Protein AF-A0A9E0V806-F1 (afdb_monomer_lite)

Foldseek 3Di:
DDPDDDPDDLFFDFDPPDDQDQLEEEQEEPPDPCVVVVNVDDPLYDYYHLSAQAQPPPVNLVSLLCSCPVSVHLEYEREFEFPRVLLVCLVVVVDPVDPSCVVCVVLNVLCVLCVQVLVVDDDRSSSQVSSLSSLLVRLLNSCPHPSNQVCQVVVHNHKYFRWYAYPVVRTIGGSVRMDGHPVSSVVSVVVSVVSSVVSVVVVVCCVVVVDDD

Sequence (213 aa):
MDILGKSTKITGRTIFDGPGRDNDFWVTCTDCADAPAYSGATRLGHQNAGNTGFLGDLNFQSALQLAVELRNSENIFVCGHSECRVIGSILENERRLDFLDTWTAPIARLAARNNSLLAELDGADRSAALAKLNVLSQVLNIGDSVTVREKWKQGAKLKLWAVYFDSRADSLMDLDFSVESIEQLNLRRNIFSRKLDEARKLDFFRVQYGFSA

Structure (mmCIF, N/CA/C/O backbone):
data_AF-A0A9E0V806-F1
#
_entry.id   AF-A0A9E0V806-F1
#
loop_
_atom_site.group_PDB
_atom_site.id
_atom_site.type_symbol
_atom_site.label_atom_id
_atom_site.label_alt_id
_atom_site.label_comp_id
_atom_site.label_asym_id
_atom_site.label_entity_id
_atom_site.label_seq_id
_atom_site.pdbx_PDB_ins_code
_atom_site.Cartn_x
_atom_site.Cartn_y
_atom_site.Cartn_z
_atom_site.occupancy
_atom_site.B_iso_or_equiv
_atom_site.auth_seq_id
_atom_site.auth_comp_id
_atom_site.auth_asym_id
_atom_site.auth_atom_id
_atom_site.pdbx_PDB_model_num
ATOM 1 N N . MET A 1 1 ? -5.777 17.277 -7.792 1.00 34.66 1 MET A N 1
ATOM 2 C CA . MET A 1 1 ? -5.099 17.360 -9.112 1.00 34.66 1 MET A CA 1
ATOM 3 C C . MET A 1 1 ? -3.650 17.017 -8.814 1.00 34.66 1 MET A C 1
ATOM 5 O O . MET A 1 1 ? -3.079 17.727 -8.010 1.00 34.66 1 MET A O 1
ATOM 9 N N . ASP A 1 2 ? -3.047 15.921 -9.261 1.00 41.12 2 ASP A N 1
ATOM 10 C CA . ASP A 1 2 ? -3.241 15.154 -10.488 1.00 41.12 2 ASP A CA 1
ATOM 11 C C . ASP A 1 2 ? -3.017 13.645 -10.217 1.00 41.12 2 ASP A C 1
ATOM 13 O O . ASP A 1 2 ? -1.968 13.229 -9.736 1.00 41.12 2 ASP A O 1
ATOM 17 N N . ILE A 1 3 ? -4.036 12.823 -10.485 1.00 40.25 3 ILE A N 1
ATOM 18 C CA . ILE A 1 3 ? -4.039 11.368 -10.240 1.00 40.25 3 ILE A CA 1
ATOM 19 C C . ILE A 1 3 ? -4.097 10.679 -11.609 1.00 40.25 3 ILE A C 1
ATOM 21 O O . ILE A 1 3 ? -5.045 9.951 -11.861 1.00 40.25 3 ILE A O 1
ATOM 25 N N . LEU A 1 4 ? -3.157 10.956 -12.525 1.00 48.75 4 LEU A N 1
ATOM 26 C CA . LEU A 1 4 ? -3.035 10.432 -13.913 1.00 48.75 4 LEU A CA 1
ATOM 27 C C . LEU A 1 4 ? -3.677 11.325 -15.016 1.00 48.75 4 LEU A C 1
ATOM 29 O O . LEU A 1 4 ? -4.827 11.083 -15.395 1.00 48.75 4 LEU A O 1
ATOM 33 N N . GLY A 1 5 ? -2.962 12.326 -15.558 1.00 30.14 5 GLY A N 1
ATOM 34 C CA . GLY A 1 5 ? -3.429 13.177 -16.670 1.00 30.14 5 GLY A CA 1
ATOM 35 C C . GLY A 1 5 ? -2.379 14.104 -17.325 1.00 30.14 5 GLY A C 1
ATOM 36 O O . GLY A 1 5 ? -2.260 15.258 -16.947 1.00 30.14 5 GLY A O 1
ATOM 37 N N . LYS A 1 6 ? -1.711 13.597 -18.379 1.00 30.94 6 LYS A N 1
ATOM 38 C CA . LYS A 1 6 ? -0.831 14.252 -19.386 1.00 30.94 6 LYS A CA 1
ATOM 39 C C . LYS A 1 6 ? 0.361 15.078 -18.840 1.00 30.94 6 LYS A C 1
ATOM 41 O O . LYS A 1 6 ? 0.253 16.256 -18.520 1.00 30.94 6 LYS A O 1
ATOM 46 N N . SER A 1 7 ? 1.537 14.430 -18.868 1.00 40.56 7 SER A N 1
ATOM 47 C CA . SER A 1 7 ? 2.865 14.786 -18.295 1.00 40.56 7 SER A CA 1
ATOM 48 C C . SER A 1 7 ? 3.102 14.418 -16.816 1.00 40.56 7 SER A C 1
ATOM 50 O O . SER A 1 7 ? 4.106 14.786 -16.211 1.00 40.56 7 SER A O 1
ATOM 52 N N . THR A 1 8 ? 2.188 13.655 -16.222 1.00 33.97 8 THR A N 1
ATOM 53 C CA . THR A 1 8 ? 1.989 13.613 -14.773 1.00 33.97 8 THR A CA 1
ATOM 54 C C . THR A 1 8 ? 3.010 12.769 -14.005 1.00 33.97 8 THR A C 1
ATOM 56 O O . THR A 1 8 ? 2.800 11.581 -13.752 1.00 33.97 8 THR A O 1
ATOM 59 N N . LYS A 1 9 ? 4.061 13.412 -13.485 1.00 35.88 9 LYS A N 1
ATOM 60 C CA . LYS A 1 9 ? 4.644 12.987 -12.204 1.00 35.88 9 LYS A CA 1
ATOM 61 C C . LYS A 1 9 ? 3.505 12.915 -11.188 1.00 35.88 9 LYS A C 1
ATOM 63 O O . LYS A 1 9 ? 2.763 13.879 -11.035 1.00 35.88 9 LYS A O 1
ATOM 68 N N . ILE A 1 10 ? 3.365 11.802 -10.469 1.00 40.19 10 ILE A N 1
ATOM 69 C CA . ILE A 1 10 ? 2.570 11.797 -9.236 1.00 40.19 10 ILE A CA 1
ATOM 70 C C . ILE A 1 10 ? 3.328 12.709 -8.263 1.00 40.19 10 ILE A C 1
ATOM 72 O O . ILE A 1 10 ? 4.302 12.280 -7.632 1.00 40.19 10 ILE A O 1
ATOM 76 N N . THR A 1 11 ? 2.962 13.989 -8.259 1.00 43.22 11 THR A N 1
ATOM 77 C CA . THR A 1 11 ? 3.526 15.020 -7.396 1.00 43.22 11 THR A CA 1
ATOM 78 C C . THR A 1 11 ? 2.836 14.892 -6.058 1.00 43.22 11 THR A C 1
ATOM 80 O O . THR A 1 11 ? 1.682 15.295 -5.916 1.00 43.22 11 THR A O 1
ATOM 83 N N . GLY A 1 12 ? 3.513 14.285 -5.093 1.00 47.97 12 GLY A N 1
ATOM 84 C CA . GLY A 1 12 ? 3.053 14.410 -3.728 1.00 47.97 12 GLY A CA 1
ATOM 85 C C . GLY A 1 12 ? 3.545 15.705 -3.104 1.00 47.97 12 GLY A C 1
ATOM 86 O O . GLY A 1 12 ? 4.514 16.306 -3.571 1.00 47.97 12 GLY A O 1
ATOM 87 N N . ARG A 1 13 ? 2.859 16.161 -2.060 1.00 52.25 13 ARG A N 1
ATOM 88 C CA . ARG A 1 13 ? 3.352 17.275 -1.247 1.00 52.25 13 ARG A CA 1
ATOM 89 C C . ARG A 1 13 ? 4.341 16.713 -0.235 1.00 52.25 13 ARG A C 1
ATOM 91 O O . ARG A 1 13 ? 4.005 15.751 0.453 1.00 52.25 13 ARG A O 1
ATOM 98 N N . THR A 1 14 ? 5.526 17.311 -0.133 1.00 55.84 14 THR A N 1
ATOM 99 C CA . THR A 1 14 ? 6.465 16.971 0.937 1.00 55.84 14 THR A CA 1
ATOM 100 C C . THR A 1 14 ? 5.812 17.251 2.287 1.00 55.84 14 THR A C 1
ATOM 102 O O . THR A 1 14 ? 5.363 18.376 2.528 1.00 55.84 14 THR A O 1
ATOM 105 N N . ILE A 1 15 ? 5.747 16.240 3.153 1.00 57.34 15 ILE A N 1
ATOM 106 C CA . ILE A 1 15 ? 5.279 16.394 4.531 1.00 57.34 15 ILE A CA 1
ATOM 107 C C . ILE A 1 15 ? 6.507 16.351 5.447 1.00 57.34 15 ILE A C 1
ATOM 109 O O . ILE A 1 15 ? 6.949 15.283 5.853 1.00 57.34 15 ILE A O 1
ATOM 113 N N . PHE A 1 16 ? 7.078 17.514 5.758 1.00 50.34 16 PHE A N 1
ATOM 114 C CA . PHE A 1 16 ? 7.983 17.680 6.903 1.00 50.34 16 PHE A CA 1
ATOM 115 C C . PHE A 1 16 ? 7.251 18.521 7.956 1.00 50.34 16 PHE A C 1
ATOM 117 O O . PHE A 1 16 ? 7.528 19.702 8.103 1.00 50.34 16 PHE A O 1
ATOM 124 N N . ASP A 1 17 ? 6.206 17.933 8.549 1.00 45.03 17 ASP A N 1
ATOM 125 C CA . ASP A 1 17 ? 5.711 18.193 9.914 1.00 45.03 17 ASP A CA 1
ATOM 126 C C . ASP A 1 17 ? 4.464 17.310 10.175 1.00 45.03 17 ASP A C 1
ATOM 128 O O . ASP A 1 17 ? 3.331 17.668 9.845 1.00 45.03 17 ASP A O 1
ATOM 132 N N . GLY A 1 18 ? 4.705 16.122 10.757 1.00 46.94 18 GLY A N 1
ATOM 133 C CA . GLY A 1 18 ? 3.725 15.106 11.196 1.00 46.94 18 GLY A CA 1
ATOM 134 C C . GLY A 1 18 ? 3.289 14.098 10.114 1.00 46.94 18 GLY A C 1
ATOM 135 O O . GLY A 1 18 ? 3.228 14.486 8.952 1.00 46.94 18 GLY A O 1
ATOM 136 N N . PRO A 1 19 ? 2.913 12.832 10.434 1.00 48.28 19 PRO A N 1
ATOM 137 C CA . PRO A 1 19 ? 2.728 12.167 11.737 1.00 48.28 19 PRO A CA 1
ATOM 138 C C . PRO A 1 19 ? 3.802 11.089 12.014 1.00 48.28 19 PRO A C 1
ATOM 140 O O . PRO A 1 19 ? 4.107 10.257 11.167 1.00 48.28 19 PRO A O 1
ATOM 143 N N . GLY A 1 20 ? 4.359 11.121 13.221 1.00 52.28 20 GLY A N 1
ATOM 144 C CA . GLY A 1 20 ? 5.213 10.081 13.799 1.00 52.28 20 GLY A CA 1
ATOM 145 C C . GLY A 1 20 ? 4.857 9.967 15.275 1.00 52.28 20 GLY A C 1
ATOM 146 O O . GLY A 1 20 ? 5.633 10.346 16.146 1.00 52.28 20 GLY A O 1
ATOM 147 N N . ARG A 1 21 ? 3.596 9.621 15.548 1.00 61.50 21 ARG A N 1
ATOM 148 C CA . ARG A 1 21 ? 3.109 9.372 16.908 1.00 61.50 21 ARG A CA 1
ATOM 149 C C . ARG A 1 21 ? 3.432 7.931 17.286 1.00 61.50 21 ARG A C 1
ATOM 151 O O . ARG A 1 21 ? 3.404 7.056 16.426 1.00 61.50 21 ARG A O 1
ATOM 158 N N . ASP A 1 22 ? 3.605 7.669 18.580 1.00 65.62 22 ASP A N 1
ATOM 159 C CA . ASP A 1 22 ? 3.994 6.351 19.116 1.00 65.62 22 ASP A CA 1
ATOM 160 C C . ASP A 1 22 ? 3.095 5.164 18.705 1.00 65.62 22 ASP A C 1
ATOM 162 O O . ASP A 1 22 ? 3.438 3.997 18.908 1.00 65.62 22 ASP A O 1
ATOM 166 N N . ASN A 1 23 ? 1.909 5.452 18.163 1.00 79.19 23 ASN A N 1
ATOM 167 C CA . ASN A 1 23 ? 0.923 4.463 17.750 1.00 79.19 23 ASN A CA 1
ATOM 168 C C . ASN A 1 23 ? 0.676 4.443 16.237 1.00 79.19 23 ASN A C 1
ATOM 170 O O . ASN A 1 23 ? -0.244 3.758 15.808 1.00 79.19 23 ASN A O 1
ATOM 174 N N . ASP A 1 24 ? 1.432 5.161 15.413 1.00 85.69 24 ASP A N 1
ATOM 175 C CA . ASP A 1 24 ? 1.278 5.070 13.959 1.00 85.69 24 ASP A C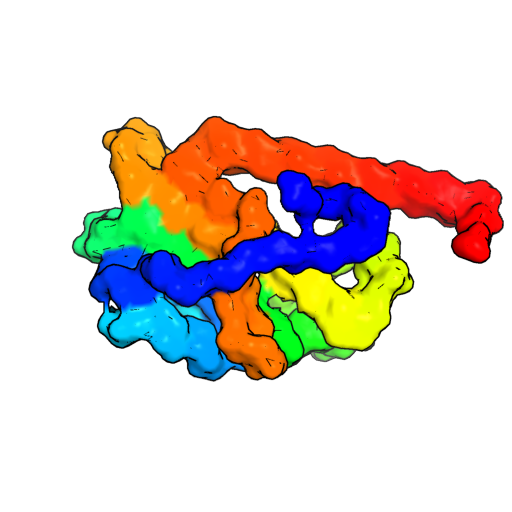A 1
ATOM 176 C C . ASP A 1 24 ? 1.781 3.705 13.445 1.00 85.69 24 ASP A C 1
ATOM 178 O O . ASP A 1 24 ? 2.767 3.171 13.949 1.00 85.69 24 ASP A O 1
ATOM 182 N N . PHE A 1 25 ? 1.101 3.118 12.453 1.00 91.06 25 PHE A N 1
ATOM 183 C CA . PHE A 1 25 ? 1.465 1.812 11.888 1.00 91.06 25 PHE A CA 1
ATOM 184 C C . PHE A 1 25 ? 1.986 1.942 10.460 1.00 91.06 25 PHE A C 1
ATOM 186 O O . PHE A 1 25 ? 1.281 2.444 9.589 1.00 91.06 25 PHE A O 1
ATOM 193 N N . TRP A 1 26 ? 3.195 1.454 10.193 1.00 90.69 26 TRP A N 1
ATOM 194 C CA . TRP A 1 26 ? 3.839 1.608 8.887 1.00 90.69 26 TRP A CA 1
ATOM 195 C C . TRP A 1 26 ? 3.921 0.292 8.116 1.00 90.69 26 TRP A C 1
ATOM 197 O O . TRP A 1 26 ? 4.497 -0.682 8.587 1.00 90.69 26 TRP A O 1
ATOM 207 N N . VAL A 1 27 ? 3.393 0.271 6.897 1.00 93.94 27 VAL A N 1
ATOM 208 C CA . VAL A 1 27 ? 3.523 -0.829 5.938 1.00 93.94 27 VAL A CA 1
ATOM 209 C C . VAL A 1 27 ? 4.565 -0.424 4.904 1.00 93.94 27 VAL A C 1
ATOM 211 O O . VAL A 1 27 ? 4.311 0.458 4.081 1.00 93.94 27 VAL A O 1
ATOM 214 N N . THR A 1 28 ? 5.748 -1.038 4.957 1.00 92.69 28 THR A N 1
ATOM 215 C CA . THR A 1 28 ? 6.893 -0.646 4.118 1.00 92.69 28 THR A CA 1
ATOM 216 C C . THR A 1 28 ? 7.521 -1.840 3.411 1.00 92.69 28 THR A C 1
ATOM 218 O O . THR A 1 28 ? 7.228 -3.001 3.700 1.00 92.69 28 THR A O 1
ATOM 221 N N . CYS A 1 29 ? 8.384 -1.559 2.435 1.00 92.94 29 CYS A N 1
ATOM 222 C CA . CYS A 1 29 ? 9.130 -2.610 1.761 1.00 92.94 29 CYS A CA 1
ATOM 223 C C . CYS A 1 29 ? 10.295 -3.051 2.655 1.00 92.94 29 CYS A C 1
ATOM 225 O O . CYS A 1 29 ? 10.910 -2.210 3.310 1.00 92.94 29 CYS A O 1
ATOM 227 N N . THR A 1 30 ? 10.635 -4.340 2.652 1.00 89.88 30 THR A N 1
ATOM 228 C CA . THR A 1 30 ? 11.841 -4.856 3.329 1.00 89.88 30 THR A CA 1
ATOM 229 C C . THR A 1 30 ? 13.134 -4.239 2.776 1.00 89.88 30 THR A C 1
ATOM 231 O O . THR A 1 30 ? 14.111 -4.114 3.500 1.00 89.88 30 THR A O 1
ATOM 234 N N . ASP A 1 31 ? 13.130 -3.815 1.510 1.00 85.19 31 ASP A N 1
ATOM 235 C CA . ASP A 1 31 ? 14.251 -3.134 0.842 1.00 85.19 31 ASP A CA 1
ATOM 236 C C . ASP A 1 31 ? 14.296 -1.617 1.140 1.00 85.19 31 ASP A C 1
ATOM 238 O O . ASP A 1 31 ? 15.120 -0.892 0.593 1.00 85.19 31 ASP A O 1
ATOM 242 N N . CYS A 1 32 ? 13.409 -1.111 2.005 1.00 77.81 32 CYS A N 1
ATOM 243 C CA . CYS A 1 32 ? 13.354 0.300 2.377 1.00 77.81 32 CYS A CA 1
ATOM 244 C C . CYS A 1 32 ? 14.006 0.528 3.747 1.00 77.81 32 CYS A C 1
ATOM 246 O O . CYS A 1 32 ? 13.343 0.447 4.784 1.00 77.81 32 CYS A O 1
ATOM 248 N N . ALA A 1 33 ? 15.312 0.806 3.748 1.00 66.75 33 ALA A N 1
ATOM 249 C CA . ALA A 1 33 ? 16.077 1.044 4.974 1.00 66.75 33 ALA A CA 1
ATOM 250 C C . ALA A 1 33 ? 15.719 2.375 5.665 1.00 66.75 33 ALA A C 1
ATOM 252 O O . ALA A 1 33 ? 15.752 2.448 6.893 1.00 66.75 33 ALA A O 1
ATOM 253 N N . ASP A 1 34 ? 15.328 3.392 4.888 1.00 65.25 34 ASP A N 1
ATOM 254 C CA . ASP A 1 34 ? 15.250 4.781 5.363 1.00 65.25 34 ASP A CA 1
ATOM 255 C C . ASP A 1 34 ? 13.828 5.259 5.703 1.00 65.25 34 ASP A C 1
ATOM 257 O O . ASP A 1 34 ? 13.668 6.150 6.534 1.00 65.25 34 ASP A O 1
ATOM 261 N N . ALA A 1 35 ? 12.766 4.639 5.162 1.00 60.28 35 ALA A N 1
ATOM 262 C CA . ALA A 1 35 ? 11.388 4.980 5.556 1.00 60.28 35 ALA A CA 1
ATOM 263 C C . ALA A 1 35 ? 11.131 4.874 7.078 1.00 60.28 35 ALA A C 1
ATOM 265 O O . ALA A 1 35 ? 10.421 5.726 7.616 1.00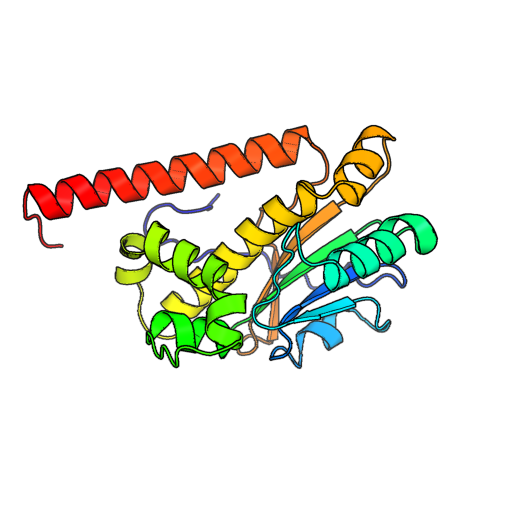 60.28 35 ALA A O 1
ATOM 266 N N . PRO A 1 36 ? 11.714 3.906 7.815 1.00 55.84 36 PRO A N 1
ATOM 267 C CA . PRO A 1 36 ? 11.614 3.863 9.272 1.00 55.84 36 PRO A CA 1
ATOM 268 C C . PRO A 1 36 ? 12.202 5.086 9.997 1.00 55.84 36 PRO A C 1
ATOM 270 O O . PRO A 1 36 ? 11.735 5.396 11.091 1.00 55.84 36 PRO A O 1
ATOM 273 N N . ALA A 1 37 ? 13.176 5.807 9.428 1.00 59.03 37 ALA A N 1
ATOM 274 C CA . ALA A 1 37 ? 13.757 6.997 10.066 1.00 59.03 37 ALA A CA 1
ATOM 275 C C . ALA A 1 37 ? 12.746 8.158 10.157 1.00 59.03 37 ALA A C 1
ATOM 277 O O . ALA A 1 37 ? 12.717 8.885 11.149 1.00 59.03 37 ALA A O 1
ATOM 278 N N . TYR A 1 38 ? 11.840 8.255 9.178 1.00 57.09 38 TYR A N 1
ATOM 279 C CA . TYR A 1 38 ? 10.750 9.237 9.139 1.00 57.09 38 TYR A CA 1
ATOM 280 C C . TYR A 1 38 ? 9.619 8.950 10.132 1.00 57.09 38 TYR A C 1
ATOM 282 O O . TYR A 1 38 ? 8.832 9.841 10.438 1.00 57.09 38 TYR A O 1
ATOM 290 N N . SER A 1 39 ? 9.552 7.732 10.681 1.00 56.59 39 SER A N 1
ATOM 291 C CA . SER A 1 39 ? 8.559 7.369 11.702 1.00 56.59 39 SER A CA 1
ATOM 292 C C . SER A 1 39 ? 8.861 7.946 13.095 1.00 56.59 39 SER A C 1
ATOM 294 O O . SER A 1 39 ? 8.065 7.768 14.012 1.00 56.59 39 SER A O 1
ATOM 296 N N . GLY A 1 40 ? 9.992 8.642 13.278 1.00 52.62 40 GLY A N 1
ATOM 297 C CA . GLY A 1 40 ? 10.242 9.457 14.473 1.00 52.62 40 GLY A CA 1
ATOM 298 C C . GLY A 1 40 ? 10.479 8.694 15.781 1.00 52.62 40 GLY A C 1
ATOM 299 O O . GLY A 1 40 ? 10.514 9.325 16.828 1.00 52.62 40 GLY A O 1
ATOM 300 N N . ALA A 1 41 ? 10.730 7.381 15.721 1.00 46.34 41 ALA A N 1
ATOM 301 C CA . ALA A 1 41 ? 10.927 6.471 16.855 1.00 46.34 41 ALA A CA 1
ATOM 302 C C . ALA A 1 41 ? 9.640 5.869 17.446 1.00 46.34 41 ALA A C 1
ATOM 304 O O . ALA A 1 41 ? 9.227 6.183 18.551 1.00 46.34 41 ALA A O 1
ATOM 305 N N . THR A 1 42 ? 9.096 4.855 16.771 1.00 50.72 42 THR A N 1
ATOM 306 C CA . THR A 1 42 ? 8.699 3.576 17.397 1.00 50.72 42 THR A CA 1
ATOM 307 C C . THR A 1 42 ? 8.400 2.551 16.305 1.00 50.72 42 THR A C 1
ATOM 309 O O . THR A 1 42 ? 7.778 2.835 15.291 1.00 50.72 42 THR A O 1
ATOM 312 N N . ARG A 1 43 ? 8.905 1.330 16.492 1.00 57.69 43 ARG A N 1
ATOM 313 C CA . ARG A 1 43 ? 9.035 0.260 15.482 1.00 57.69 43 ARG A CA 1
ATOM 314 C C . ARG A 1 43 ? 7.706 -0.421 15.106 1.00 57.69 43 ARG A C 1
ATOM 316 O O . ARG A 1 43 ? 7.718 -1.610 14.791 1.00 57.69 43 ARG A O 1
ATOM 323 N N . LEU A 1 44 ? 6.562 0.261 15.202 1.00 68.62 44 LEU A N 1
ATOM 324 C CA . LEU A 1 44 ? 5.276 -0.359 14.894 1.00 68.62 44 LEU A CA 1
ATOM 325 C C . LEU A 1 44 ? 5.048 -0.332 13.380 1.00 68.62 44 LEU A C 1
ATOM 327 O O . LEU A 1 44 ? 4.540 0.621 12.796 1.00 68.62 44 LEU A O 1
ATOM 331 N N . GLY A 1 45 ? 5.459 -1.411 12.729 1.00 83.31 45 GLY A N 1
ATOM 332 C CA . GLY A 1 45 ? 5.296 -1.561 11.297 1.00 83.31 45 GLY A CA 1
ATOM 333 C C . GLY A 1 45 ? 5.345 -3.011 10.857 1.00 83.31 45 GLY A C 1
ATOM 334 O O . GLY A 1 45 ? 5.718 -3.907 11.614 1.00 83.31 45 GLY A O 1
ATOM 335 N N . HIS A 1 46 ? 4.952 -3.231 9.614 1.00 91.94 46 HIS A N 1
ATOM 336 C CA . HIS A 1 46 ? 5.060 -4.498 8.923 1.00 91.94 46 HIS A CA 1
ATOM 337 C C . HIS A 1 46 ? 5.874 -4.285 7.650 1.00 91.94 46 HIS A C 1
ATOM 339 O O . HIS A 1 46 ? 5.590 -3.384 6.859 1.00 91.94 46 HIS A O 1
ATOM 345 N N . GLN A 1 47 ? 6.886 -5.127 7.459 1.00 91.31 47 GLN A N 1
ATOM 346 C CA . GLN A 1 47 ? 7.756 -5.076 6.294 1.00 91.31 47 GLN A CA 1
ATOM 347 C C . GLN A 1 47 ? 7.651 -6.373 5.508 1.00 91.31 47 GLN A C 1
ATOM 349 O O . GLN A 1 47 ? 7.775 -7.457 6.075 1.00 91.31 47 GLN A O 1
ATOM 354 N N . ASN A 1 48 ? 7.466 -6.254 4.200 1.00 93.88 48 ASN A N 1
ATOM 355 C CA . ASN A 1 48 ? 7.529 -7.381 3.278 1.00 93.88 48 ASN A CA 1
ATOM 356 C C . ASN A 1 48 ? 8.030 -6.927 1.899 1.00 93.88 48 ASN A C 1
ATOM 358 O O . ASN A 1 48 ? 8.209 -5.734 1.642 1.00 93.88 48 ASN A O 1
ATOM 362 N N . ALA A 1 49 ? 8.281 -7.876 0.998 1.00 93.56 49 ALA A N 1
ATOM 363 C CA . ALA A 1 49 ? 8.720 -7.558 -0.355 1.00 93.56 49 ALA A CA 1
ATOM 364 C C . ALA A 1 49 ? 7.620 -6.801 -1.122 1.00 93.56 49 ALA A C 1
ATOM 366 O O . ALA A 1 49 ? 6.544 -7.338 -1.379 1.00 93.56 49 ALA A O 1
ATOM 367 N N . GLY A 1 50 ? 7.897 -5.550 -1.501 1.00 93.12 50 GLY A N 1
ATOM 368 C CA . GLY A 1 50 ? 6.960 -4.712 -2.253 1.00 93.12 50 GLY A CA 1
ATOM 369 C C . GLY A 1 50 ? 5.815 -4.119 -1.425 1.00 93.12 50 GLY A C 1
ATOM 370 O O . GLY A 1 50 ? 4.801 -3.745 -2.014 1.00 93.12 50 GLY A O 1
ATOM 371 N N . ASN A 1 51 ? 5.952 -4.031 -0.093 1.00 94.69 51 ASN A N 1
ATOM 372 C CA . ASN A 1 51 ? 5.019 -3.342 0.816 1.00 94.69 51 ASN A CA 1
ATOM 373 C C . ASN A 1 51 ? 3.538 -3.710 0.601 1.00 94.69 51 ASN A C 1
ATOM 375 O O . ASN A 1 51 ? 2.660 -2.845 0.575 1.00 94.69 51 ASN A O 1
ATOM 379 N N . THR A 1 52 ? 3.260 -4.995 0.393 1.00 94.25 52 THR A N 1
ATOM 380 C CA . THR A 1 52 ? 1.936 -5.515 0.051 1.00 94.25 52 THR A CA 1
ATOM 381 C C . THR A 1 52 ? 1.067 -5.718 1.289 1.00 94.25 52 THR A C 1
ATOM 383 O O . THR A 1 52 ? 1.522 -6.296 2.271 1.00 94.25 52 THR A O 1
ATOM 386 N N . GLY A 1 53 ? -0.203 -5.321 1.216 1.00 93.19 53 GLY A N 1
ATOM 387 C CA . GLY A 1 53 ? -1.219 -5.572 2.242 1.00 93.19 53 GLY A CA 1
ATOM 388 C C . GLY A 1 53 ? -2.307 -6.509 1.722 1.00 93.19 53 GLY A C 1
ATOM 389 O O . GLY A 1 53 ? -3.463 -6.109 1.594 1.00 93.19 53 GLY A O 1
ATOM 390 N N . PHE A 1 54 ? -1.938 -7.731 1.327 1.00 87.88 54 PHE A N 1
ATOM 391 C CA . PHE A 1 54 ? -2.880 -8.683 0.732 1.00 87.88 54 PHE A CA 1
ATOM 392 C C . PHE A 1 54 ? -3.889 -9.211 1.768 1.00 87.88 54 PHE A C 1
ATOM 394 O O . PHE A 1 54 ? -3.537 -9.517 2.906 1.00 87.88 54 PHE A O 1
ATOM 401 N N . LEU A 1 55 ? -5.155 -9.357 1.361 1.00 91.62 55 LEU A N 1
ATOM 402 C CA . LEU A 1 55 ? -6.243 -9.789 2.251 1.00 91.62 55 LEU A CA 1
ATOM 403 C C . LEU A 1 55 ? -6.066 -11.217 2.787 1.00 91.62 55 LEU A C 1
ATOM 405 O O . LEU A 1 55 ? -6.517 -11.511 3.887 1.00 91.62 55 LEU A O 1
ATOM 409 N N . GLY A 1 56 ? -5.423 -12.099 2.018 1.00 92.19 56 GLY A N 1
ATOM 410 C CA . GLY A 1 56 ? -5.173 -13.484 2.423 1.00 92.19 56 GLY A CA 1
ATOM 411 C C . GLY A 1 56 ? -3.842 -13.713 3.143 1.00 92.19 56 GLY A C 1
ATOM 412 O O . GLY A 1 56 ? -3.546 -14.857 3.472 1.00 92.19 56 GLY A O 1
ATOM 413 N N . ASP A 1 57 ? -3.027 -12.676 3.365 1.00 95.12 57 ASP A N 1
ATOM 414 C CA . ASP A 1 57 ? -1.788 -12.819 4.131 1.00 95.12 57 ASP A CA 1
ATOM 415 C C . ASP A 1 57 ? -2.072 -12.702 5.631 1.00 95.12 57 ASP A C 1
ATOM 417 O O . ASP A 1 57 ? -2.216 -11.604 6.169 1.00 95.12 57 ASP A O 1
ATOM 421 N N . LEU A 1 58 ? -2.130 -13.844 6.317 1.00 95.94 58 LEU A N 1
ATOM 422 C CA . LEU A 1 58 ? -2.405 -13.879 7.750 1.00 95.94 58 LEU A CA 1
ATOM 423 C C . LEU A 1 58 ? -1.342 -13.131 8.570 1.00 95.94 58 LEU A C 1
ATOM 425 O O . LEU A 1 58 ? -1.691 -12.539 9.585 1.00 95.94 58 LEU A O 1
ATOM 429 N N . ASN A 1 59 ? -0.079 -13.097 8.125 1.00 96.06 59 ASN A N 1
ATOM 430 C CA . ASN A 1 59 ? 0.977 -12.365 8.827 1.00 96.06 59 ASN A CA 1
ATOM 431 C C . ASN A 1 59 ? 0.657 -10.863 8.857 1.00 96.06 59 ASN A C 1
ATOM 433 O O . ASN A 1 59 ? 0.557 -10.258 9.929 1.00 96.06 59 ASN A O 1
ATOM 437 N N . PHE A 1 60 ? 0.408 -10.274 7.686 1.00 96.81 60 PHE A N 1
ATOM 438 C CA . PHE A 1 60 ? -0.004 -8.880 7.592 1.00 96.81 60 PHE A CA 1
ATOM 439 C C . PHE A 1 60 ? -1.332 -8.602 8.316 1.00 96.81 60 PHE A C 1
ATOM 441 O O . PHE A 1 60 ? -1.408 -7.640 9.081 1.00 96.81 60 PHE A O 1
ATOM 448 N N . GLN A 1 61 ? -2.366 -9.436 8.131 1.00 97.56 61 GLN A N 1
ATOM 449 C CA . GLN A 1 61 ? -3.675 -9.210 8.764 1.00 97.56 61 GLN A CA 1
ATOM 450 C C . GLN A 1 61 ? -3.591 -9.249 10.299 1.00 97.56 61 GLN A C 1
ATOM 452 O O . GLN A 1 61 ? -4.195 -8.407 10.961 1.00 97.56 61 GLN A O 1
ATOM 457 N N . SER A 1 62 ? -2.804 -10.162 10.881 1.00 96.81 62 SER A N 1
ATOM 458 C CA . SER A 1 62 ? -2.592 -10.204 12.334 1.00 96.81 62 SER A CA 1
ATOM 459 C C . SER A 1 62 ? -1.849 -8.969 12.855 1.00 96.81 62 SER A C 1
ATOM 461 O O . SER A 1 62 ? -2.224 -8.426 13.895 1.00 96.81 62 SER A O 1
ATOM 463 N N . ALA A 1 63 ? -0.833 -8.482 12.133 1.00 95.62 63 ALA A N 1
ATOM 464 C CA . ALA A 1 63 ? -0.122 -7.255 12.503 1.00 95.62 63 ALA A CA 1
ATOM 465 C C . ALA A 1 63 ? -1.034 -6.017 12.423 1.00 95.62 63 ALA A C 1
ATOM 467 O O . ALA A 1 63 ? -1.044 -5.189 13.336 1.00 95.62 63 ALA A O 1
ATOM 468 N N . LEU A 1 64 ? -1.845 -5.927 11.364 1.00 96.75 64 LEU A N 1
ATOM 469 C CA . LEU A 1 64 ? -2.833 -4.868 11.176 1.00 96.75 64 LEU A CA 1
ATOM 470 C C . LEU A 1 64 ? -3.882 -4.868 12.296 1.00 96.75 64 LEU A C 1
ATOM 472 O O . LEU A 1 64 ? -4.184 -3.812 12.853 1.00 96.75 6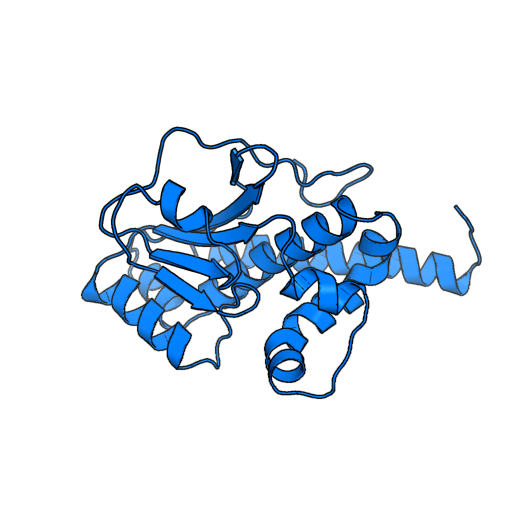4 LEU A O 1
ATOM 476 N N . GLN A 1 65 ? -4.407 -6.040 12.662 1.00 96.31 65 GLN A N 1
ATOM 477 C CA . GLN A 1 65 ? -5.377 -6.169 13.749 1.00 96.31 65 GLN A CA 1
ATOM 478 C C . GLN A 1 65 ? -4.796 -5.721 15.091 1.00 96.31 65 GLN A C 1
ATOM 480 O O . GLN A 1 65 ? -5.425 -4.937 15.801 1.00 96.31 65 GLN A O 1
ATOM 485 N N . LEU A 1 66 ? -3.572 -6.146 15.416 1.00 94.88 66 LEU A N 1
ATOM 486 C CA . LEU A 1 66 ? -2.883 -5.707 16.629 1.00 94.88 66 LEU A CA 1
ATOM 487 C C . LEU A 1 66 ? -2.729 -4.181 16.665 1.00 94.88 66 LEU A C 1
ATOM 489 O O . LEU A 1 66 ? -3.014 -3.563 17.693 1.00 94.88 66 LEU A O 1
ATOM 493 N N . ALA A 1 67 ? -2.310 -3.570 15.554 1.00 93.62 67 ALA A N 1
ATOM 494 C CA . ALA A 1 67 ? -2.147 -2.123 15.457 1.00 93.62 67 ALA A CA 1
ATOM 495 C C . ALA A 1 67 ? -3.477 -1.381 15.703 1.00 93.62 67 ALA A C 1
ATOM 497 O O . ALA A 1 67 ? -3.569 -0.490 16.547 1.00 93.62 67 ALA A O 1
ATOM 498 N N . VAL A 1 68 ? -4.545 -1.792 15.021 1.00 94.62 68 VAL A N 1
ATOM 499 C CA . VAL A 1 68 ? -5.835 -1.086 15.047 1.00 94.62 68 VAL A CA 1
ATOM 500 C C . VAL A 1 68 ? -6.632 -1.325 16.334 1.00 94.62 68 VAL A C 1
ATOM 502 O O . VAL A 1 68 ? -7.268 -0.403 16.856 1.00 94.62 68 VAL A O 1
ATOM 505 N N . GLU A 1 69 ? -6.646 -2.555 16.845 1.00 94.31 69 GLU A N 1
ATOM 506 C CA . GLU A 1 69 ? -7.538 -2.952 17.941 1.00 94.31 69 GLU A CA 1
ATOM 507 C C . GLU A 1 69 ? -6.849 -2.916 19.304 1.00 94.31 69 GLU A C 1
ATOM 509 O O . GLU A 1 69 ? -7.450 -2.457 20.273 1.00 94.31 69 GLU A O 1
ATOM 514 N N . LEU A 1 70 ? -5.588 -3.350 19.389 1.00 92.19 70 LEU A N 1
ATOM 515 C CA . LEU A 1 70 ? -4.868 -3.425 20.666 1.00 92.19 70 LEU A CA 1
ATOM 516 C C . LEU A 1 70 ? -4.021 -2.180 20.930 1.00 92.19 70 LEU A C 1
ATOM 518 O O . LEU A 1 70 ? -3.901 -1.736 22.071 1.00 92.19 70 LEU A O 1
ATOM 522 N N . ARG A 1 71 ? -3.430 -1.604 19.879 1.00 89.06 71 ARG A N 1
ATOM 523 C CA . ARG A 1 71 ? -2.578 -0.408 19.975 1.00 89.06 71 ARG A CA 1
ATOM 524 C C . ARG A 1 71 ? -3.304 0.895 19.666 1.00 89.06 71 ARG A C 1
ATOM 526 O O . ARG A 1 71 ? -2.742 1.953 19.928 1.00 89.06 71 ARG A O 1
ATOM 533 N N . ASN A 1 72 ? -4.547 0.824 19.190 1.00 90.31 72 ASN A N 1
ATOM 534 C CA . ASN A 1 72 ? -5.367 1.987 18.847 1.00 90.31 72 ASN A CA 1
ATOM 535 C C . ASN A 1 72 ? -4.652 2.955 17.892 1.00 90.31 72 ASN A C 1
ATOM 537 O O . ASN A 1 72 ? -4.725 4.172 18.056 1.00 90.31 72 ASN A O 1
ATOM 541 N N . SER A 1 73 ? -3.946 2.408 16.901 1.00 91.00 73 SER A N 1
ATOM 542 C CA . SER A 1 73 ? -3.379 3.191 15.809 1.00 91.00 73 SER A CA 1
ATOM 543 C C . SER A 1 73 ? -4.484 3.958 15.086 1.00 91.00 73 SER A C 1
ATOM 545 O O . SER A 1 73 ? -5.425 3.351 14.580 1.00 91.00 73 SER A O 1
ATOM 547 N N . GLU A 1 74 ? -4.367 5.285 15.022 1.00 92.00 74 GLU A N 1
ATOM 548 C CA . GLU A 1 74 ? -5.276 6.144 14.245 1.00 92.00 74 GLU A CA 1
ATOM 549 C C . GLU A 1 74 ? -4.754 6.396 12.824 1.00 92.00 74 GLU A C 1
ATOM 551 O O . GLU A 1 74 ? -5.519 6.790 11.945 1.00 92.00 74 GLU A O 1
ATOM 556 N N . ASN A 1 75 ? -3.462 6.159 12.576 1.00 91.25 75 ASN A N 1
ATOM 557 C CA . ASN A 1 75 ? -2.838 6.331 11.268 1.00 91.25 75 ASN A CA 1
ATOM 558 C C . ASN A 1 75 ? -2.140 5.041 10.845 1.00 91.25 75 ASN A C 1
ATOM 560 O O . ASN A 1 75 ? -1.330 4.485 11.588 1.00 91.25 75 ASN A O 1
ATOM 564 N N . ILE A 1 76 ? -2.433 4.597 9.626 1.00 93.94 76 ILE A N 1
ATOM 565 C CA . ILE A 1 76 ? -1.718 3.519 8.950 1.00 93.94 76 ILE A CA 1
ATOM 566 C C . ILE A 1 76 ? -1.080 4.102 7.696 1.00 93.94 76 ILE A C 1
ATOM 568 O O . ILE A 1 76 ? -1.789 4.576 6.813 1.00 93.94 76 ILE A O 1
ATOM 572 N N . PHE A 1 77 ? 0.239 4.049 7.589 1.00 92.06 77 PHE A N 1
ATOM 573 C CA . PHE A 1 77 ? 0.986 4.516 6.428 1.00 92.06 77 PHE A CA 1
ATOM 574 C C . PHE A 1 77 ? 1.299 3.360 5.506 1.00 92.06 77 PHE A C 1
ATOM 576 O O . PHE A 1 77 ? 1.959 2.404 5.897 1.00 92.06 77 PHE A O 1
ATOM 583 N N . VAL A 1 78 ? 0.873 3.470 4.257 1.00 94.50 78 VAL A N 1
ATOM 584 C CA . VAL A 1 78 ? 1.325 2.597 3.181 1.00 94.50 78 VAL A CA 1
ATOM 585 C C . VAL A 1 78 ? 2.421 3.343 2.440 1.00 94.50 78 VAL A C 1
ATOM 587 O O . VAL A 1 78 ? 2.141 4.321 1.746 1.00 94.50 78 VAL A O 1
ATOM 590 N N . CYS A 1 79 ? 3.663 2.902 2.623 1.00 92.12 79 CYS A N 1
ATOM 591 C CA . CYS A 1 79 ? 4.837 3.590 2.109 1.00 92.12 79 CYS A CA 1
ATOM 592 C C . CYS A 1 79 ? 5.530 2.760 1.028 1.00 92.12 79 CYS A C 1
ATOM 594 O O . CYS A 1 79 ? 6.067 1.681 1.292 1.00 92.12 79 CYS A O 1
ATOM 596 N N . GLY A 1 80 ? 5.516 3.286 -0.194 1.00 92.81 80 GLY A N 1
ATOM 597 C CA . GLY A 1 80 ? 6.400 2.846 -1.273 1.00 92.81 80 GLY A CA 1
ATOM 598 C C . GLY A 1 80 ? 7.678 3.679 -1.284 1.00 92.81 80 GLY A C 1
ATOM 599 O O . GLY A 1 80 ? 7.749 4.710 -0.619 1.00 92.81 80 GLY A O 1
ATOM 600 N N . HIS A 1 81 ? 8.678 3.268 -2.061 1.00 92.44 81 HIS A N 1
ATOM 601 C CA . HIS A 1 81 ? 9.940 4.001 -2.133 1.00 92.44 81 HIS A CA 1
ATOM 602 C C . HIS A 1 81 ? 10.598 3.959 -3.513 1.00 92.44 81 HIS A C 1
ATOM 604 O O . HIS A 1 81 ? 10.310 3.073 -4.325 1.00 92.44 81 HIS A O 1
ATOM 610 N N . SER A 1 82 ? 11.486 4.920 -3.766 1.00 90.06 82 SER A N 1
ATOM 611 C CA . SER A 1 82 ? 12.373 4.936 -4.931 1.00 90.06 82 SER A CA 1
ATOM 612 C C . SER A 1 82 ? 13.351 3.769 -4.918 1.00 90.06 82 SER A C 1
ATOM 614 O O . SER A 1 82 ? 13.718 3.249 -3.866 1.00 90.06 82 SER A O 1
ATOM 616 N N . GLU A 1 83 ? 13.774 3.365 -6.119 1.00 88.75 83 GLU A N 1
ATOM 617 C CA . GLU A 1 83 ? 14.823 2.353 -6.327 1.00 88.75 83 GLU A CA 1
ATOM 618 C C . GLU A 1 83 ? 14.520 0.995 -5.673 1.00 88.75 83 GLU A C 1
ATOM 620 O O . GLU A 1 83 ? 15.419 0.203 -5.409 1.00 88.75 83 GLU A O 1
ATOM 625 N N . CYS A 1 84 ? 13.235 0.698 -5.456 1.00 92.44 84 CYS A N 1
ATOM 626 C CA . CYS A 1 84 ? 12.790 -0.574 -4.910 1.00 92.44 84 CYS A CA 1
ATOM 627 C C . CYS A 1 84 ? 13.183 -1.733 -5.828 1.00 92.44 84 CYS A C 1
ATOM 629 O O . CYS A 1 84 ? 12.656 -1.861 -6.940 1.00 92.44 84 CYS A O 1
ATOM 631 N N . ARG A 1 85 ? 14.051 -2.626 -5.341 1.00 91.69 85 ARG A N 1
ATOM 632 C CA . ARG A 1 85 ? 14.548 -3.773 -6.119 1.00 91.69 85 ARG A CA 1
ATOM 633 C C . ARG A 1 85 ? 13.432 -4.719 -6.547 1.00 91.69 85 ARG A C 1
ATOM 635 O O . ARG A 1 85 ? 13.489 -5.275 -7.636 1.00 91.69 85 ARG A O 1
ATOM 642 N N . VAL A 1 86 ? 12.393 -4.854 -5.721 1.00 93.12 86 VAL A N 1
ATOM 643 C CA . VAL A 1 86 ? 11.209 -5.674 -6.028 1.00 93.12 86 VAL A CA 1
ATOM 644 C C . VAL A 1 86 ? 10.424 -5.105 -7.213 1.00 93.12 86 VAL A C 1
ATOM 646 O O . VAL A 1 86 ? 9.948 -5.849 -8.061 1.00 93.12 86 VAL A O 1
ATOM 649 N N . ILE A 1 87 ? 10.278 -3.781 -7.291 1.00 94.62 87 ILE A N 1
ATOM 650 C CA . ILE A 1 87 ? 9.618 -3.124 -8.428 1.00 94.62 87 ILE A CA 1
ATOM 651 C C . ILE A 1 87 ? 10.504 -3.210 -9.675 1.00 94.62 87 ILE A C 1
ATOM 653 O O . ILE A 1 87 ? 9.993 -3.488 -10.760 1.00 94.62 87 ILE A O 1
ATOM 657 N N . GLY A 1 88 ? 11.817 -3.006 -9.516 1.00 93.00 88 GLY A N 1
ATOM 658 C CA . GLY A 1 88 ? 12.801 -3.133 -10.592 1.00 93.00 88 GLY A CA 1
ATOM 659 C C . GLY A 1 88 ? 12.744 -4.501 -11.269 1.00 93.00 88 GLY A C 1
ATOM 660 O O . GLY A 1 88 ? 12.509 -4.566 -12.474 1.00 93.00 88 GLY A O 1
ATOM 661 N N . SER A 1 89 ? 12.814 -5.586 -10.489 1.00 91.94 89 SER A N 1
ATOM 662 C CA . SER A 1 89 ? 12.799 -6.952 -11.031 1.00 91.94 89 SER A CA 1
ATOM 663 C C . SER A 1 89 ? 11.518 -7.276 -11.810 1.00 91.94 89 SER A C 1
ATOM 665 O O . SER A 1 89 ? 11.561 -7.961 -12.833 1.00 91.94 89 SER A O 1
ATOM 667 N N . ILE A 1 90 ? 10.370 -6.739 -11.378 1.00 92.69 90 ILE A N 1
ATOM 668 C CA . ILE A 1 90 ? 9.093 -6.877 -12.092 1.00 92.69 90 ILE A CA 1
ATOM 669 C C . ILE A 1 90 ? 9.136 -6.158 -13.446 1.00 92.69 90 ILE A C 1
ATOM 671 O O . ILE A 1 90 ? 8.649 -6.700 -14.440 1.00 92.69 90 ILE A O 1
ATOM 675 N N . LEU A 1 91 ? 9.676 -4.937 -13.491 1.00 91.94 91 LEU A N 1
ATOM 676 C CA . LEU A 1 91 ? 9.730 -4.118 -14.708 1.00 91.94 91 LEU A CA 1
ATOM 677 C C . LEU A 1 91 ? 10.735 -4.646 -15.731 1.00 91.94 91 LEU A C 1
ATOM 679 O O . LEU A 1 91 ? 10.467 -4.593 -16.931 1.00 91.94 91 LEU A O 1
ATOM 683 N N . GLU A 1 92 ? 11.856 -5.175 -15.256 1.00 90.12 92 GLU A N 1
ATOM 684 C CA . GLU A 1 92 ? 12.885 -5.827 -16.071 1.00 90.12 92 GLU A CA 1
ATOM 685 C C . GLU A 1 92 ? 12.453 -7.229 -16.528 1.00 90.12 92 GLU A C 1
ATOM 687 O O . GLU A 1 92 ? 13.101 -7.840 -17.376 1.00 90.12 92 GLU A O 1
ATOM 692 N N . ASN A 1 93 ? 11.311 -7.716 -16.024 1.00 80.81 93 ASN A N 1
ATOM 693 C CA . ASN A 1 93 ? 10.768 -9.044 -16.288 1.00 80.81 93 ASN A CA 1
ATOM 694 C C . ASN A 1 93 ? 11.790 -10.149 -15.965 1.00 80.81 93 ASN A C 1
ATOM 696 O O . ASN A 1 93 ? 11.839 -11.176 -16.648 1.00 80.81 93 ASN A O 1
ATOM 700 N N . GLU A 1 94 ? 12.575 -9.948 -14.899 1.00 74.50 94 GLU A N 1
ATOM 701 C CA . GLU A 1 94 ? 13.507 -10.926 -14.334 1.00 74.50 94 GLU A CA 1
ATOM 702 C C . GLU A 1 94 ? 12.743 -12.053 -13.621 1.00 74.50 94 GLU A C 1
ATOM 704 O O . GLU A 1 94 ? 12.902 -12.283 -12.424 1.00 74.50 94 GLU A O 1
ATOM 709 N N . ARG A 1 95 ? 11.860 -12.752 -14.339 1.00 64.06 95 ARG A N 1
ATOM 710 C CA . ARG A 1 95 ? 11.113 -13.880 -13.780 1.00 64.06 95 ARG A CA 1
ATOM 711 C C . ARG A 1 95 ? 12.062 -15.035 -13.513 1.00 64.06 95 ARG A C 1
ATOM 713 O O . ARG A 1 95 ? 12.708 -15.542 -14.431 1.00 64.06 95 ARG A O 1
ATOM 720 N N . ARG A 1 96 ? 12.094 -15.481 -12.264 1.00 63.34 96 ARG A N 1
ATOM 721 C CA . ARG A 1 96 ? 12.909 -16.603 -11.787 1.00 63.34 96 ARG A CA 1
ATOM 722 C C . ARG A 1 96 ? 12.075 -17.864 -11.538 1.00 63.34 96 ARG A C 1
ATOM 724 O O . ARG A 1 96 ? 12.655 -18.928 -11.358 1.00 63.34 96 ARG A O 1
ATOM 731 N N . LEU A 1 97 ? 10.738 -17.766 -11.608 1.00 63.44 97 LEU A N 1
ATOM 732 C CA . LEU A 1 97 ? 9.769 -18.814 -11.253 1.00 63.44 97 LEU A CA 1
ATOM 733 C C . LEU A 1 97 ? 9.949 -19.301 -9.802 1.00 63.44 97 LEU A C 1
ATOM 735 O O . LEU A 1 97 ? 10.012 -20.501 -9.545 1.00 63.44 97 LEU A O 1
ATOM 739 N N . ASP A 1 98 ? 10.027 -18.368 -8.848 1.00 81.25 98 ASP A N 1
ATOM 740 C CA . ASP A 1 98 ? 10.283 -18.654 -7.431 1.00 81.25 98 ASP A CA 1
ATOM 741 C C . ASP A 1 98 ? 9.201 -18.097 -6.468 1.00 81.25 98 ASP A C 1
ATOM 743 O O . ASP A 1 98 ? 8.117 -17.643 -6.864 1.00 81.25 98 ASP A O 1
ATOM 747 N N . PHE A 1 99 ? 9.463 -18.187 -5.159 1.00 88.56 99 PHE A N 1
ATOM 748 C CA . PHE A 1 99 ? 8.554 -17.697 -4.117 1.00 88.56 99 PHE A CA 1
ATOM 749 C C . PHE A 1 99 ? 8.341 -16.182 -4.178 1.00 88.56 99 PHE A C 1
ATOM 751 O O . PHE A 1 99 ? 7.239 -15.713 -3.880 1.00 88.56 99 PHE A O 1
ATOM 758 N N . LEU A 1 100 ? 9.364 -15.420 -4.577 1.00 87.44 100 LEU A N 1
ATOM 759 C CA . LEU A 1 100 ? 9.267 -13.970 -4.679 1.00 87.44 100 LEU A CA 1
ATOM 760 C C . LEU A 1 100 ? 8.389 -13.577 -5.870 1.00 87.44 100 LEU A C 1
ATOM 762 O O . LEU A 1 100 ? 7.538 -12.699 -5.728 1.00 87.44 100 LEU A O 1
ATOM 766 N N . ASP A 1 101 ? 8.500 -14.275 -7.001 1.00 87.75 101 ASP A N 1
ATOM 767 C CA . ASP A 1 101 ? 7.597 -14.089 -8.145 1.00 87.75 101 ASP A CA 1
ATOM 768 C C . ASP A 1 101 ? 6.140 -14.402 -7.780 1.00 87.75 101 ASP A C 1
ATOM 770 O O . ASP A 1 101 ? 5.219 -13.677 -8.162 1.00 87.75 101 ASP A O 1
ATOM 774 N N . THR A 1 102 ? 5.914 -15.463 -6.998 1.00 90.06 102 THR A N 1
ATOM 775 C CA . THR A 1 102 ? 4.567 -15.827 -6.527 1.00 90.06 102 THR A CA 1
ATOM 776 C C . THR A 1 102 ? 3.989 -14.747 -5.613 1.00 90.06 102 THR A C 1
ATOM 778 O O . THR A 1 102 ? 2.845 -14.323 -5.801 1.00 90.06 102 THR A O 1
ATOM 781 N N . TRP A 1 103 ? 4.789 -14.264 -4.658 1.00 92.75 103 TRP A N 1
ATOM 782 C CA . TRP A 1 103 ? 4.414 -13.194 -3.732 1.00 92.75 103 TRP A CA 1
ATOM 783 C C . TRP A 1 103 ? 4.088 -11.886 -4.461 1.00 92.75 103 TRP A C 1
ATOM 785 O O . TRP A 1 103 ? 3.071 -11.244 -4.196 1.00 92.75 103 TRP A O 1
ATOM 795 N N . THR A 1 104 ? 4.926 -11.509 -5.426 1.00 92.94 104 THR A N 1
ATOM 796 C CA . THR A 1 104 ? 4.848 -10.228 -6.140 1.00 92.94 104 THR A CA 1
ATOM 797 C C . THR A 1 104 ? 3.963 -10.271 -7.386 1.00 92.94 104 THR A C 1
ATOM 799 O O . THR A 1 104 ? 3.712 -9.235 -8.008 1.00 92.94 104 THR A O 1
ATOM 802 N N . ALA A 1 105 ? 3.385 -11.430 -7.719 1.00 92.19 105 ALA A N 1
ATOM 803 C CA . ALA A 1 105 ? 2.461 -11.596 -8.837 1.00 92.19 105 ALA A CA 1
ATOM 804 C C . ALA A 1 105 ? 1.307 -10.567 -8.871 1.00 92.19 105 ALA A C 1
ATOM 806 O O . ALA A 1 105 ? 0.943 -10.129 -9.967 1.00 92.19 105 ALA A O 1
ATOM 807 N N . PRO A 1 106 ? 0.704 -10.131 -7.741 1.00 93.50 106 PRO A N 1
ATOM 808 C CA . PRO A 1 106 ? -0.268 -9.038 -7.754 1.00 93.50 106 PRO A CA 1
ATOM 809 C C . PRO A 1 106 ? 0.304 -7.716 -8.285 1.00 93.50 106 PRO A C 1
ATOM 811 O O . PRO A 1 106 ? -0.376 -7.038 -9.056 1.00 93.50 106 PRO A O 1
ATOM 814 N N . ILE A 1 107 ? 1.549 -7.379 -7.934 1.00 95.06 107 ILE A N 1
ATOM 815 C CA . ILE A 1 107 ? 2.243 -6.176 -8.412 1.00 95.06 107 ILE A CA 1
ATOM 816 C C . ILE A 1 107 ? 2.581 -6.326 -9.901 1.00 95.06 107 ILE A C 1
ATOM 818 O O . ILE A 1 107 ? 2.319 -5.418 -10.684 1.00 95.06 107 ILE A O 1
ATOM 822 N N . ALA A 1 108 ? 3.056 -7.498 -10.334 1.00 93.50 108 ALA A N 1
ATOM 823 C CA . ALA A 1 108 ? 3.294 -7.775 -11.752 1.00 93.50 108 ALA A CA 1
ATOM 824 C C . ALA A 1 108 ? 2.008 -7.667 -12.592 1.00 93.50 108 ALA A C 1
ATOM 826 O O . ALA A 1 108 ? 2.011 -7.103 -13.687 1.00 93.50 108 ALA A O 1
ATOM 827 N N . ARG A 1 109 ? 0.867 -8.137 -12.066 1.00 92.50 109 ARG A N 1
ATOM 828 C CA . ARG A 1 109 ? -0.445 -7.929 -12.701 1.00 92.50 109 ARG A CA 1
ATOM 829 C C . ARG A 1 109 ? -0.833 -6.455 -12.743 1.00 92.50 109 ARG A C 1
ATOM 831 O O . ARG A 1 109 ? -1.435 -6.029 -13.725 1.00 92.50 109 ARG A O 1
ATOM 838 N N . LEU A 1 110 ? -0.517 -5.681 -11.706 1.00 92.06 110 LEU A N 1
ATOM 839 C CA . LEU A 1 110 ? -0.739 -4.237 -11.704 1.00 92.06 110 LEU A CA 1
ATOM 840 C C . LEU A 1 110 ? 0.104 -3.550 -12.786 1.00 92.06 110 LEU A C 1
ATOM 842 O O . LEU A 1 110 ? -0.448 -2.754 -13.543 1.00 92.06 110 LEU A O 1
ATOM 846 N N . ALA A 1 111 ? 1.381 -3.913 -12.920 1.00 92.19 111 ALA A N 1
ATOM 847 C CA . ALA A 1 111 ? 2.257 -3.421 -13.981 1.00 92.19 111 ALA A CA 1
ATOM 848 C C . ALA A 1 111 ? 1.693 -3.750 -15.370 1.00 92.19 111 ALA A C 1
ATOM 850 O O . ALA A 1 111 ? 1.506 -2.855 -16.187 1.00 92.19 111 ALA A O 1
ATOM 851 N N . ALA A 1 112 ? 1.308 -5.009 -15.604 1.00 90.62 112 ALA A N 1
ATOM 852 C CA . ALA A 1 112 ? 0.714 -5.439 -16.870 1.00 90.62 112 ALA A CA 1
ATOM 853 C C . ALA A 1 112 ? -0.584 -4.681 -17.202 1.00 90.62 112 ALA A C 1
ATOM 855 O O . ALA A 1 112 ? -0.810 -4.300 -18.347 1.00 90.62 112 ALA A O 1
ATOM 856 N N . ARG A 1 113 ? -1.430 -4.412 -16.198 1.00 86.00 113 ARG A N 1
ATOM 857 C CA . ARG A 1 113 ? -2.670 -3.629 -16.362 1.00 86.00 113 ARG A CA 1
ATOM 858 C C . ARG A 1 113 ? -2.429 -2.152 -16.684 1.00 86.00 113 ARG A C 1
ATOM 860 O O . ARG A 1 113 ? -3.358 -1.518 -17.170 1.00 86.00 113 ARG A O 1
ATOM 867 N N . ASN A 1 114 ? -1.237 -1.634 -16.394 1.00 86.56 114 ASN A N 1
ATOM 868 C CA . ASN A 1 114 ? -0.825 -0.243 -16.596 1.00 86.56 114 ASN A CA 1
ATOM 869 C C . ASN A 1 114 ? 0.311 -0.126 -17.623 1.00 86.56 114 ASN A C 1
ATOM 871 O O . ASN A 1 114 ? 1.047 0.858 -17.614 1.00 86.56 114 ASN A O 1
ATOM 875 N N . ASN A 1 115 ? 0.502 -1.140 -18.474 1.00 86.50 115 ASN A N 1
ATOM 876 C CA . ASN A 1 115 ? 1.703 -1.237 -19.298 1.00 86.50 115 ASN A CA 1
ATOM 877 C C . ASN A 1 115 ? 1.904 -0.020 -20.206 1.00 86.50 115 ASN A C 1
ATOM 879 O O . ASN A 1 115 ? 3.031 0.406 -20.393 1.00 86.50 115 ASN A O 1
ATOM 883 N N . SER A 1 116 ? 0.835 0.563 -20.733 1.00 83.38 116 SER A N 1
ATOM 884 C CA . SER A 1 116 ? 0.910 1.744 -21.590 1.00 83.38 116 SER A CA 1
ATOM 885 C C . SER A 1 116 ? 1.381 2.999 -20.905 1.00 83.38 116 SER A C 1
ATOM 887 O O . SER A 1 116 ? 2.326 3.622 -21.369 1.00 83.38 116 SER A O 1
ATOM 889 N N . LEU A 1 117 ? 0.770 3.323 -19.768 1.00 84.12 117 LEU A N 1
ATOM 890 C CA . LEU A 1 117 ? 1.222 4.405 -18.910 1.00 84.12 117 LEU A CA 1
ATOM 891 C C . LEU A 1 117 ? 2.700 4.215 -18.548 1.00 84.12 117 LEU A C 1
ATOM 893 O O . LEU A 1 117 ? 3.477 5.160 -18.586 1.00 84.12 117 LEU A O 1
ATOM 897 N N . LEU A 1 118 ? 3.090 2.986 -18.201 1.00 87.25 118 LEU A N 1
ATOM 898 C CA . LEU A 1 118 ? 4.466 2.674 -17.824 1.00 87.25 118 LEU A CA 1
ATOM 899 C C . LEU A 1 118 ? 5.427 2.675 -19.021 1.00 87.25 118 LEU A C 1
ATOM 901 O O . LEU A 1 118 ? 6.612 2.900 -18.816 1.00 87.25 118 LEU A O 1
ATOM 905 N N . ALA A 1 119 ? 4.956 2.408 -20.239 1.00 87.19 119 ALA A N 1
ATOM 906 C CA . ALA A 1 119 ? 5.772 2.405 -21.452 1.00 87.19 119 ALA A CA 1
ATOM 907 C C . ALA A 1 119 ? 6.119 3.821 -21.939 1.00 87.19 119 ALA A C 1
ATOM 909 O O . ALA A 1 119 ? 7.082 3.979 -22.681 1.00 87.19 119 ALA A O 1
ATOM 910 N N . GLU A 1 120 ? 5.366 4.839 -21.512 1.00 86.50 120 GLU A N 1
ATOM 911 C CA . GLU A 1 120 ? 5.665 6.256 -21.773 1.00 86.50 120 GLU A CA 1
ATOM 912 C C . GLU A 1 120 ? 6.751 6.823 -20.834 1.00 86.50 120 GLU A C 1
ATOM 914 O O . GLU A 1 120 ? 7.153 7.974 -20.986 1.00 86.50 120 GLU A O 1
ATOM 919 N N . LEU A 1 121 ? 7.225 6.032 -19.864 1.00 88.00 121 LEU A N 1
ATOM 920 C CA . LEU A 1 121 ? 8.221 6.417 -18.864 1.00 88.00 121 LEU A CA 1
ATOM 921 C C . LEU A 1 121 ? 9.480 5.554 -18.993 1.00 88.00 121 LEU A C 1
ATOM 923 O O . LEU A 1 121 ? 9.409 4.379 -19.361 1.00 88.00 121 LEU A O 1
ATOM 927 N N . ASP A 1 122 ? 10.630 6.100 -18.605 1.00 85.25 122 ASP A N 1
ATOM 928 C CA . ASP A 1 122 ? 11.909 5.398 -18.616 1.00 85.25 122 ASP A CA 1
ATOM 929 C C . ASP A 1 122 ? 12.537 5.279 -17.218 1.00 85.25 122 ASP A C 1
ATOM 931 O O . ASP A 1 122 ? 12.137 5.932 -16.250 1.00 85.25 122 ASP A O 1
ATOM 935 N N . GLY A 1 123 ? 13.484 4.340 -17.105 1.00 87.56 123 GLY A N 1
ATOM 936 C CA . GLY A 1 123 ? 14.339 4.120 -15.937 1.00 87.56 123 GLY A CA 1
ATOM 937 C C . GLY A 1 123 ? 13.668 4.343 -14.576 1.00 87.56 123 GLY A C 1
ATOM 938 O O . GLY A 1 123 ? 12.753 3.619 -14.170 1.00 87.56 123 GLY A O 1
ATOM 939 N N . ALA A 1 124 ? 14.163 5.351 -13.855 1.00 87.69 124 ALA A N 1
ATOM 940 C CA . ALA A 1 124 ? 13.730 5.667 -12.498 1.00 87.69 124 ALA A CA 1
ATOM 941 C C . ALA A 1 124 ? 12.281 6.175 -12.428 1.00 87.69 124 ALA A C 1
ATOM 943 O O . ALA A 1 124 ? 11.582 5.843 -11.471 1.00 87.69 124 ALA A O 1
ATOM 944 N N . ASP A 1 125 ? 11.810 6.917 -13.434 1.00 87.69 125 ASP A N 1
ATOM 945 C CA . ASP A 1 125 ? 10.448 7.457 -13.455 1.00 87.69 125 ASP A CA 1
ATOM 946 C C . ASP A 1 125 ? 9.417 6.339 -13.657 1.00 87.69 125 ASP A C 1
ATOM 948 O O . ASP A 1 125 ? 8.385 6.312 -12.979 1.00 87.69 125 ASP A O 1
ATOM 952 N N . ARG A 1 126 ? 9.730 5.347 -14.503 1.00 90.38 126 ARG A N 1
ATOM 953 C CA . ARG A 1 126 ? 8.900 4.144 -14.675 1.00 90.38 126 ARG A CA 1
ATOM 954 C C . ARG A 1 126 ? 8.805 3.320 -13.390 1.00 90.38 126 ARG A C 1
ATOM 956 O O . ARG A 1 126 ? 7.711 2.900 -13.004 1.00 90.38 126 ARG A O 1
ATOM 963 N N . SER A 1 127 ? 9.937 3.112 -12.713 1.00 91.69 127 SER A N 1
ATOM 964 C CA . SER A 1 127 ? 9.990 2.409 -11.424 1.00 91.69 127 SER A CA 1
ATOM 965 C C . SER A 1 127 ? 9.197 3.148 -10.344 1.00 91.69 127 SER A C 1
ATOM 967 O O . SER A 1 127 ? 8.313 2.567 -9.710 1.00 91.69 127 SER A O 1
ATOM 969 N N . ALA A 1 128 ? 9.408 4.459 -10.210 1.00 91.25 128 ALA A N 1
ATOM 970 C CA . ALA A 1 128 ? 8.665 5.300 -9.279 1.00 91.25 128 ALA A CA 1
ATOM 971 C C . ALA A 1 128 ? 7.153 5.269 -9.553 1.00 91.25 128 ALA A C 1
ATOM 973 O O . ALA A 1 128 ? 6.356 5.195 -8.617 1.00 91.25 128 ALA A O 1
ATOM 974 N N . ALA A 1 129 ? 6.734 5.288 -10.822 1.00 91.19 129 ALA A N 1
ATOM 975 C CA . ALA A 1 129 ? 5.324 5.210 -11.186 1.00 91.19 129 ALA A CA 1
ATOM 976 C C . ALA A 1 129 ? 4.683 3.885 -10.749 1.00 91.19 129 ALA A C 1
ATOM 978 O O . ALA A 1 129 ? 3.621 3.907 -10.123 1.00 91.19 129 ALA A O 1
ATOM 979 N N . LEU A 1 130 ? 5.326 2.739 -11.007 1.00 94.06 130 LEU A N 1
ATOM 980 C CA . LEU A 1 130 ? 4.803 1.443 -10.561 1.00 94.06 130 LEU A CA 1
ATOM 981 C C . LEU A 1 130 ? 4.799 1.324 -9.029 1.00 94.06 130 LEU A C 1
ATOM 983 O O . LEU A 1 130 ? 3.816 0.844 -8.463 1.00 94.06 130 LEU A O 1
ATOM 987 N N . ALA A 1 131 ? 5.849 1.796 -8.352 1.00 95.00 131 ALA A N 1
ATOM 988 C CA . ALA A 1 131 ? 5.913 1.817 -6.892 1.00 95.00 131 ALA A CA 1
ATOM 989 C C . ALA A 1 131 ? 4.751 2.623 -6.288 1.00 95.00 131 ALA A C 1
ATOM 991 O O . ALA A 1 131 ? 4.063 2.147 -5.384 1.00 95.00 131 ALA A O 1
ATOM 992 N N . LYS A 1 132 ? 4.465 3.810 -6.836 1.00 94.38 132 LYS A N 1
ATOM 993 C CA . LYS A 1 132 ? 3.328 4.634 -6.409 1.00 94.38 132 LYS A CA 1
ATOM 994 C C . LYS A 1 132 ? 1.998 3.949 -6.718 1.00 94.38 132 LYS A C 1
ATOM 996 O O . LYS A 1 132 ? 1.180 3.815 -5.817 1.00 94.38 132 LYS A O 1
ATOM 1001 N N . LEU A 1 133 ? 1.786 3.428 -7.931 1.00 94.44 133 LEU A N 1
ATOM 1002 C CA . LEU A 1 133 ? 0.573 2.662 -8.264 1.00 94.44 133 LEU A CA 1
ATOM 1003 C C . LEU A 1 133 ? 0.339 1.498 -7.294 1.00 94.44 133 LEU A C 1
ATOM 1005 O O . LEU A 1 133 ? -0.802 1.246 -6.899 1.00 94.44 133 LEU A O 1
ATOM 1009 N N . ASN A 1 134 ? 1.408 0.807 -6.894 1.00 96.12 134 ASN A N 1
ATOM 1010 C CA . ASN A 1 134 ? 1.335 -0.242 -5.891 1.00 96.12 134 ASN A CA 1
ATOM 1011 C C . ASN A 1 134 ? 0.836 0.313 -4.550 1.00 96.12 134 ASN A C 1
ATOM 1013 O O . ASN A 1 134 ? -0.132 -0.228 -4.030 1.00 96.12 134 ASN A O 1
ATOM 1017 N N . VAL A 1 135 ? 1.386 1.424 -4.042 1.00 96.25 135 VAL A N 1
ATOM 1018 C CA . VAL A 1 135 ? 0.888 2.085 -2.815 1.00 96.25 135 VAL A CA 1
ATOM 1019 C C . VAL A 1 135 ? -0.615 2.344 -2.884 1.00 96.25 135 VAL A C 1
ATOM 1021 O O . VAL A 1 135 ? -1.340 1.932 -1.980 1.00 96.25 135 VAL A O 1
ATOM 1024 N N . LEU A 1 136 ? -1.104 2.949 -3.972 1.00 94.94 136 LEU A N 1
ATOM 1025 C CA . LEU A 1 136 ? -2.538 3.199 -4.156 1.00 94.94 136 LEU A CA 1
ATOM 1026 C C . LEU A 1 136 ? -3.342 1.890 -4.086 1.00 94.94 136 LEU A C 1
ATOM 1028 O O . LEU A 1 136 ? -4.345 1.811 -3.376 1.00 94.94 136 LEU A O 1
ATOM 1032 N N . SER A 1 137 ? -2.888 0.844 -4.783 1.00 95.50 137 SER A N 1
ATOM 1033 C CA . SER A 1 137 ? -3.545 -0.465 -4.757 1.00 95.50 137 SER A CA 1
ATOM 1034 C C . SER A 1 137 ? -3.546 -1.095 -3.362 1.00 95.50 137 SER A C 1
ATOM 1036 O O . SER A 1 137 ? -4.532 -1.731 -2.994 1.00 95.50 137 SER A O 1
ATOM 1038 N N . GLN A 1 138 ? -2.470 -0.943 -2.589 1.00 97.38 138 GLN A N 1
ATOM 1039 C CA . GLN A 1 138 ? -2.387 -1.499 -1.241 1.00 97.38 138 GLN A CA 1
ATOM 1040 C C . GLN A 1 138 ? -3.244 -0.716 -0.245 1.00 97.38 138 GLN A C 1
ATOM 1042 O O . GLN A 1 138 ? -3.879 -1.339 0.596 1.00 97.38 138 GLN A O 1
ATOM 1047 N N . VAL A 1 139 ? -3.375 0.606 -0.384 1.00 97.44 139 VAL A N 1
ATOM 1048 C CA . VAL A 1 139 ? -4.350 1.392 0.397 1.00 97.44 139 VAL A CA 1
ATOM 1049 C C . VAL A 1 139 ? -5.766 0.856 0.189 1.00 97.44 139 VAL A C 1
ATOM 1051 O O . VAL A 1 139 ? -6.501 0.672 1.159 1.00 97.44 139 VAL A O 1
ATOM 1054 N N . LEU A 1 140 ? -6.138 0.535 -1.057 1.00 96.56 140 LEU A N 1
ATOM 1055 C CA . LEU A 1 140 ? -7.445 -0.062 -1.347 1.00 96.56 140 LEU A CA 1
ATOM 1056 C C . LEU A 1 140 ? -7.608 -1.449 -0.706 1.00 96.56 140 LEU A C 1
ATOM 1058 O O . LEU A 1 140 ? -8.641 -1.705 -0.091 1.00 96.56 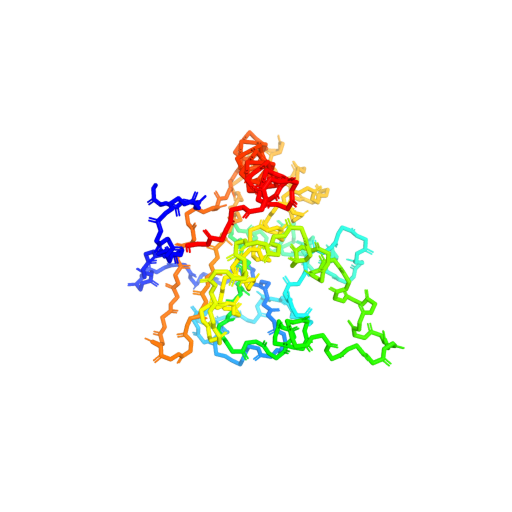140 LEU A O 1
ATOM 1062 N N . ASN A 1 141 ? -6.596 -2.316 -0.815 1.00 97.12 141 ASN A N 1
ATOM 1063 C CA . ASN A 1 141 ? -6.623 -3.656 -0.216 1.00 97.12 141 ASN A CA 1
ATOM 1064 C C . ASN A 1 141 ? -6.738 -3.597 1.313 1.00 97.12 141 ASN A C 1
ATOM 1066 O O . ASN A 1 141 ? -7.557 -4.295 1.903 1.00 97.12 141 ASN A O 1
ATOM 1070 N N . ILE A 1 142 ? -5.946 -2.742 1.958 1.00 98.12 142 ILE A N 1
ATOM 1071 C CA . ILE A 1 142 ? -5.938 -2.580 3.415 1.00 98.12 142 ILE A CA 1
ATOM 1072 C C . ILE A 1 142 ? -7.273 -2.005 3.885 1.00 98.12 142 ILE A C 1
ATOM 1074 O O . ILE A 1 142 ? -7.847 -2.505 4.850 1.00 98.12 142 ILE A O 1
ATOM 1078 N N . GLY A 1 143 ? -7.825 -1.027 3.165 1.00 97.94 143 GLY A N 1
ATOM 1079 C CA . GLY A 1 143 ? -9.165 -0.508 3.435 1.00 97.94 143 GLY A CA 1
ATOM 1080 C C . GLY A 1 143 ? -10.281 -1.539 3.259 1.00 97.94 143 GLY A C 1
ATOM 1081 O O . GLY A 1 143 ? -11.349 -1.380 3.844 1.00 97.94 143 GLY A O 1
ATOM 1082 N N . ASP A 1 144 ? -10.047 -2.607 2.491 1.00 97.25 144 ASP A N 1
ATOM 1083 C CA . ASP A 1 144 ? -10.974 -3.732 2.353 1.00 97.25 144 ASP A CA 1
ATOM 1084 C C . ASP A 1 144 ? -10.839 -4.802 3.441 1.00 97.25 144 ASP A C 1
ATOM 1086 O O . ASP A 1 144 ? -11.703 -5.677 3.528 1.00 97.25 144 ASP A O 1
ATOM 1090 N N . SER A 1 145 ? -9.807 -4.733 4.284 1.00 98.00 145 SER A N 1
ATOM 1091 C CA . SER A 1 145 ? -9.639 -5.671 5.395 1.00 98.00 145 SER A CA 1
ATOM 1092 C C . SER A 1 145 ? -10.811 -5.598 6.373 1.00 98.00 145 SER A C 1
ATOM 1094 O O . SER A 1 145 ? -11.407 -4.538 6.595 1.00 98.00 145 SER A O 1
ATOM 1096 N N . VAL A 1 146 ? -11.125 -6.739 6.992 1.00 96.94 146 VAL A N 1
ATOM 1097 C CA . VAL A 1 146 ? -12.189 -6.828 8.001 1.00 96.94 146 VAL A CA 1
ATOM 1098 C C . VAL A 1 146 ? -11.901 -5.864 9.150 1.00 96.94 146 VAL A C 1
ATOM 1100 O O . VAL A 1 146 ? -12.758 -5.052 9.482 1.00 96.94 146 VAL A O 1
ATOM 1103 N N . THR A 1 147 ? -10.674 -5.876 9.679 1.00 97.62 147 THR A N 1
ATOM 1104 C CA . THR A 1 147 ? -10.228 -4.987 10.760 1.00 97.62 147 THR A CA 1
ATOM 1105 C C . THR A 1 147 ? -10.510 -3.515 10.457 1.00 97.62 147 THR A C 1
ATOM 1107 O O . THR A 1 147 ? -11.135 -2.829 11.264 1.00 97.62 147 THR A O 1
ATOM 1110 N N . VAL A 1 148 ? -10.093 -3.013 9.289 1.00 98.12 148 VAL A N 1
ATOM 1111 C CA . VAL A 1 148 ? -10.267 -1.592 8.947 1.00 98.12 148 VAL A CA 1
ATOM 1112 C C . VAL A 1 148 ? -11.740 -1.256 8.714 1.00 98.12 148 VAL A C 1
ATOM 1114 O O . VAL A 1 148 ? -12.231 -0.252 9.233 1.00 98.12 148 VAL A O 1
ATOM 1117 N N . ARG A 1 149 ? -12.477 -2.107 7.986 1.00 97.75 149 ARG A N 1
ATOM 1118 C CA . ARG A 1 149 ? -13.906 -1.882 7.719 1.00 97.75 149 ARG A CA 1
ATOM 1119 C C . ARG A 1 149 ? -14.736 -1.863 8.997 1.00 97.75 149 ARG A C 1
ATOM 1121 O O . ARG A 1 149 ? -15.589 -0.989 9.134 1.00 97.75 149 ARG A O 1
ATOM 1128 N N . GLU A 1 150 ? -14.502 -2.791 9.920 1.00 97.69 150 GLU A N 1
ATOM 1129 C CA . GLU A 1 150 ? -15.217 -2.819 11.198 1.00 97.69 150 GLU A CA 1
ATOM 1130 C C . GLU A 1 150 ? -14.869 -1.601 12.059 1.00 97.69 150 GLU A C 1
ATOM 1132 O O . GLU A 1 150 ? -15.772 -0.962 12.603 1.00 97.69 150 GLU A O 1
ATOM 1137 N N . LYS A 1 151 ? -13.594 -1.192 12.099 1.00 96.62 151 LYS A N 1
ATOM 1138 C CA . LYS A 1 151 ? -13.170 0.018 12.817 1.00 96.62 151 LYS A CA 1
ATOM 1139 C C . LYS A 1 151 ? -13.862 1.279 12.279 1.00 96.62 151 LYS A C 1
ATOM 1141 O O . LYS A 1 151 ? -14.349 2.089 13.068 1.00 96.62 151 LYS A O 1
ATOM 1146 N N . TRP A 1 152 ? -13.991 1.422 10.957 1.00 97.75 152 TRP A N 1
ATOM 1147 C CA . TRP A 1 152 ? -14.744 2.531 10.353 1.00 97.75 152 TRP A CA 1
ATOM 1148 C C . TRP A 1 152 ? -16.247 2.469 10.633 1.00 97.75 152 TRP A C 1
ATOM 1150 O O . TRP A 1 152 ? -16.840 3.501 10.936 1.00 97.75 152 TRP A O 1
ATOM 1160 N N . LYS A 1 153 ? -16.874 1.285 10.594 1.00 97.38 153 LYS A N 1
ATOM 1161 C CA . LYS A 1 153 ? -18.301 1.131 10.947 1.00 97.38 153 LYS A CA 1
ATOM 1162 C C . LYS A 1 153 ? -18.599 1.543 12.389 1.00 97.38 153 LYS A C 1
ATOM 1164 O O . LYS A 1 153 ? -19.688 2.033 12.667 1.00 97.38 153 LYS A O 1
ATOM 1169 N N . GLN A 1 154 ? -17.636 1.367 13.290 1.00 96.38 154 GLN A N 1
ATOM 1170 C CA . GLN A 1 154 ? -17.725 1.808 14.685 1.00 96.38 154 GLN A CA 1
ATOM 1171 C C . GLN A 1 154 ? -17.527 3.328 14.855 1.00 96.38 154 GLN A C 1
ATOM 1173 O O . GLN A 1 154 ? -17.591 3.828 15.975 1.00 96.38 154 GLN A O 1
ATOM 1178 N N . GLY A 1 155 ? -17.279 4.075 13.771 1.00 92.88 155 GLY A N 1
ATOM 1179 C CA . GLY A 1 155 ? -17.068 5.524 13.805 1.00 92.88 155 GLY A CA 1
ATOM 1180 C C . GLY A 1 155 ? -15.706 5.946 14.363 1.00 92.88 155 GLY A C 1
ATOM 1181 O O . GLY A 1 155 ? -15.531 7.105 14.738 1.00 92.88 155 GLY A O 1
ATOM 1182 N N . ALA A 1 156 ? -14.741 5.027 14.451 1.00 89.62 156 ALA A N 1
ATOM 1183 C CA . ALA A 1 156 ? -13.415 5.344 14.961 1.00 89.62 156 ALA A CA 1
ATOM 1184 C C . ALA A 1 156 ? -12.592 6.163 13.952 1.00 89.62 156 ALA A C 1
ATOM 1186 O O . ALA A 1 156 ? -12.699 5.994 12.736 1.00 89.62 156 ALA A O 1
ATOM 1187 N N . LYS A 1 157 ? -11.721 7.030 14.481 1.00 90.75 157 LYS A N 1
ATOM 1188 C CA . LYS A 1 157 ? -10.776 7.827 13.695 1.00 90.75 157 LYS A CA 1
ATOM 1189 C C . LYS A 1 157 ? -9.619 6.939 13.245 1.00 90.75 157 LYS A C 1
ATOM 1191 O O . LYS A 1 157 ? -8.687 6.703 14.005 1.00 90.75 157 LYS A O 1
ATOM 1196 N N . LEU A 1 158 ? -9.705 6.424 12.024 1.00 95.62 158 LEU A N 1
ATOM 1197 C CA . LEU A 1 158 ? -8.647 5.637 11.399 1.00 95.62 158 LEU A CA 1
ATOM 1198 C C . LEU A 1 158 ? -8.401 6.151 9.983 1.00 95.62 158 LEU A C 1
ATOM 1200 O O . LEU A 1 158 ? -9.320 6.164 9.166 1.00 95.62 158 LEU A O 1
ATOM 1204 N N . LYS A 1 159 ? -7.163 6.535 9.680 1.00 95.19 159 LYS A N 1
ATOM 1205 C CA . LYS A 1 159 ? -6.758 7.029 8.366 1.00 95.19 159 LYS A CA 1
ATOM 1206 C C . LYS A 1 159 ? -5.680 6.145 7.756 1.00 95.19 159 LYS A C 1
ATOM 1208 O O . LYS A 1 159 ? -4.654 5.879 8.377 1.00 95.19 159 LYS A O 1
ATOM 1213 N N . LEU A 1 160 ? -5.906 5.729 6.514 1.00 96.38 160 LEU A N 1
ATOM 1214 C CA . LEU A 1 160 ? -4.905 5.087 5.673 1.00 96.38 160 LEU A CA 1
ATOM 1215 C C . LEU A 1 160 ? -4.222 6.160 4.829 1.00 96.38 160 LEU A C 1
ATOM 1217 O O . LEU A 1 160 ? -4.866 6.801 3.997 1.00 96.38 160 LEU A O 1
ATOM 1221 N N . TRP A 1 161 ? -2.930 6.351 5.045 1.00 93.31 161 TRP A N 1
ATOM 1222 C CA . TRP A 1 161 ? -2.098 7.302 4.329 1.00 93.31 161 TRP A CA 1
ATOM 1223 C C . TRP A 1 161 ? -1.402 6.631 3.148 1.00 93.31 161 TRP A C 1
ATOM 1225 O O . TRP A 1 161 ? -0.784 5.577 3.297 1.00 93.31 161 TRP A O 1
ATOM 1235 N N . ALA A 1 162 ? -1.489 7.261 1.980 1.00 92.69 162 ALA A N 1
ATOM 1236 C CA . ALA A 1 162 ? -0.771 6.849 0.781 1.00 92.69 162 ALA A CA 1
ATOM 1237 C C . ALA A 1 162 ? 0.493 7.702 0.649 1.00 92.69 162 ALA A C 1
ATOM 1239 O O . ALA A 1 162 ? 0.390 8.873 0.282 1.00 92.69 162 ALA A O 1
ATOM 1240 N N . VAL A 1 163 ? 1.667 7.145 0.944 1.00 90.44 163 VAL A N 1
ATOM 1241 C CA . VAL A 1 163 ? 2.920 7.913 0.925 1.00 90.44 163 VAL A CA 1
ATOM 1242 C C . VAL A 1 163 ? 4.000 7.254 0.075 1.00 90.44 163 VAL A C 1
ATOM 1244 O O . VAL A 1 163 ? 3.999 6.045 -0.169 1.00 90.44 163 VAL A O 1
ATOM 1247 N N . TYR A 1 164 ? 4.925 8.076 -0.407 1.00 89.50 164 TYR A N 1
ATOM 1248 C CA . TYR A 1 164 ? 6.075 7.637 -1.183 1.00 89.50 164 TYR A CA 1
ATOM 1249 C C . TYR A 1 164 ? 7.343 8.304 -0.673 1.00 89.50 164 TYR A C 1
ATOM 1251 O O . TYR A 1 164 ? 7.397 9.529 -0.572 1.00 89.50 164 TYR A O 1
ATOM 1259 N N . PHE A 1 165 ? 8.349 7.493 -0.376 1.00 87.56 165 PHE A N 1
ATOM 1260 C CA . PHE A 1 165 ? 9.661 7.958 0.034 1.00 87.56 165 PHE A CA 1
ATOM 1261 C C . PHE A 1 165 ? 10.615 8.031 -1.164 1.00 87.56 165 PHE A C 1
ATOM 1263 O O . PHE A 1 165 ? 10.841 7.037 -1.855 1.00 87.56 165 PHE A O 1
ATOM 1270 N N . ASP A 1 166 ? 11.177 9.209 -1.407 1.00 86.19 166 ASP A N 1
ATOM 1271 C CA . ASP A 1 166 ? 12.238 9.408 -2.390 1.00 86.19 166 ASP A CA 1
ATOM 1272 C C . ASP A 1 166 ? 13.589 9.500 -1.673 1.00 86.19 166 ASP A C 1
ATOM 1274 O O . ASP A 1 166 ? 13.908 10.521 -1.066 1.00 86.19 166 ASP A O 1
ATOM 1278 N N . SER A 1 167 ? 14.377 8.428 -1.768 1.00 82.94 167 SER A N 1
ATOM 1279 C CA . SER A 1 167 ? 15.722 8.304 -1.197 1.00 82.94 167 SER A CA 1
ATOM 1280 C C . SER A 1 167 ? 16.718 9.305 -1.775 1.00 82.94 167 SER A C 1
ATOM 1282 O O . SER A 1 167 ? 17.665 9.683 -1.093 1.00 82.94 167 SER A O 1
ATOM 1284 N N . ARG A 1 168 ? 16.529 9.761 -3.019 1.00 81.81 168 ARG A N 1
ATOM 1285 C CA . ARG A 1 168 ? 17.452 10.708 -3.665 1.00 81.81 168 ARG A CA 1
ATOM 1286 C C . ARG A 1 168 ? 17.205 12.132 -3.194 1.00 81.81 168 ARG A C 1
ATOM 1288 O O . ARG A 1 168 ? 18.143 12.913 -3.077 1.00 81.81 168 ARG A O 1
ATOM 1295 N N . ALA A 1 169 ? 15.937 12.463 -2.974 1.00 80.88 169 ALA A N 1
ATOM 1296 C CA . ALA A 1 169 ? 15.516 13.769 -2.483 1.00 80.88 169 ALA A CA 1
ATOM 1297 C C . ALA A 1 169 ? 15.444 13.841 -0.949 1.00 80.88 169 ALA A C 1
ATOM 1299 O O . ALA A 1 169 ? 15.172 14.920 -0.431 1.00 80.88 169 ALA A O 1
ATOM 1300 N N . ASP A 1 170 ? 15.639 12.708 -0.264 1.00 79.50 170 ASP A N 1
ATOM 1301 C CA . ASP A 1 170 ? 15.413 12.525 1.171 1.00 79.50 170 ASP A CA 1
ATOM 1302 C C . ASP A 1 170 ? 14.088 13.174 1.599 1.00 79.50 170 ASP A C 1
ATOM 1304 O O . ASP A 1 170 ? 14.033 14.157 2.338 1.00 79.50 170 ASP A O 1
ATOM 1308 N N . SER A 1 171 ? 12.992 12.700 0.998 1.00 80.75 171 SER A N 1
ATOM 1309 C CA . SER A 1 171 ? 11.682 13.320 1.198 1.00 80.75 171 SER A CA 1
ATOM 1310 C C . SER A 1 171 ? 10.537 12.316 1.191 1.00 80.75 171 SER A C 1
ATOM 1312 O O . SER A 1 171 ? 10.506 11.376 0.394 1.00 80.75 171 SER A O 1
ATOM 1314 N N . LEU A 1 172 ? 9.557 12.556 2.067 1.00 82.06 172 LEU A N 1
ATOM 1315 C CA . LEU A 1 172 ? 8.306 11.809 2.125 1.00 82.06 172 LEU A CA 1
ATOM 1316 C C . LEU A 1 172 ? 7.171 12.610 1.479 1.00 82.06 172 LEU A C 1
ATOM 1318 O O . LEU A 1 172 ? 6.917 13.762 1.836 1.00 82.06 172 LEU A O 1
ATOM 1322 N N . MET A 1 173 ? 6.472 11.982 0.537 1.00 84.44 173 MET A N 1
ATOM 1323 C CA . MET A 1 173 ? 5.448 12.611 -0.295 1.00 84.44 173 MET A CA 1
ATOM 1324 C C . MET A 1 173 ? 4.050 12.039 -0.008 1.00 84.44 173 MET A C 1
ATOM 1326 O O . MET A 1 173 ? 3.871 10.825 -0.105 1.00 84.44 173 MET A O 1
ATOM 1330 N N . ASP A 1 174 ? 3.048 12.892 0.257 1.00 85.25 174 ASP A N 1
ATOM 1331 C CA . ASP A 1 174 ? 1.619 12.499 0.255 1.00 85.25 174 ASP A CA 1
ATOM 1332 C C . ASP A 1 174 ? 1.133 12.286 -1.179 1.00 85.25 174 ASP A C 1
ATOM 1334 O O . ASP A 1 174 ? 1.184 13.218 -1.976 1.00 85.25 174 ASP A O 1
ATOM 1338 N N . LEU A 1 175 ? 0.612 11.109 -1.517 1.00 87.50 175 LEU A N 1
ATOM 1339 C CA . LEU A 1 175 ? 0.116 10.809 -2.864 1.00 87.50 175 LEU A CA 1
ATOM 1340 C C . LEU A 1 175 ? -1.312 11.317 -3.144 1.00 87.50 175 LEU A C 1
ATOM 1342 O O . LEU A 1 175 ? -1.874 10.970 -4.183 1.00 87.50 175 LEU A O 1
ATOM 1346 N N . ASP A 1 176 ? -1.924 12.088 -2.234 1.00 87.44 176 ASP A N 1
ATOM 1347 C CA . ASP A 1 176 ? -3.310 12.590 -2.334 1.00 87.44 176 ASP A CA 1
ATOM 1348 C C . ASP A 1 176 ? -4.320 11.461 -2.634 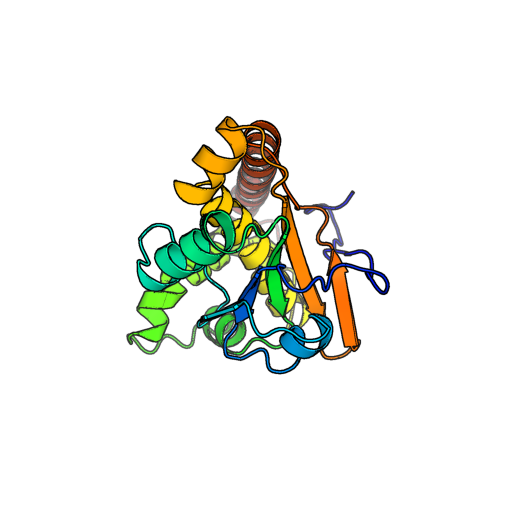1.00 87.44 176 ASP A C 1
ATOM 1350 O O . ASP A 1 176 ? -5.279 11.582 -3.405 1.00 87.44 176 ASP A O 1
ATOM 1354 N N . PHE A 1 177 ? -4.070 10.300 -2.026 1.00 90.38 177 PHE A N 1
ATOM 1355 C CA . PHE A 1 177 ? -4.882 9.090 -2.180 1.00 90.38 177 PHE A CA 1
ATOM 1356 C C . PHE A 1 177 ? -5.272 8.462 -0.835 1.00 90.38 177 PHE A C 1
ATOM 1358 O O . PHE A 1 177 ? -5.826 7.367 -0.780 1.00 90.38 177 PHE A O 1
ATOM 1365 N N . SER A 1 178 ? -5.007 9.171 0.259 1.00 90.12 178 SER A N 1
ATOM 1366 C CA . SER A 1 178 ? -5.362 8.747 1.610 1.00 90.12 178 SER A CA 1
ATOM 1367 C C . SER A 1 178 ? -6.886 8.622 1.787 1.00 90.12 178 SER A C 1
ATOM 1369 O O . SER A 1 178 ? -7.655 9.342 1.138 1.00 90.12 178 SER A O 1
ATOM 1371 N N . VAL A 1 179 ? -7.322 7.708 2.660 1.00 95.50 179 VAL A N 1
ATOM 1372 C CA . VAL A 1 179 ? -8.743 7.421 2.944 1.00 95.50 179 VAL A CA 1
ATOM 1373 C C . VAL A 1 179 ? -8.990 7.244 4.438 1.00 95.50 179 VAL A C 1
ATOM 1375 O O . VAL A 1 179 ? -8.156 6.685 5.145 1.00 95.50 179 VAL A O 1
ATOM 1378 N N . GLU A 1 180 ? -10.151 7.680 4.917 1.00 96.50 180 GLU A N 1
ATOM 1379 C CA . GLU A 1 180 ? -10.541 7.583 6.333 1.00 96.50 180 GLU A CA 1
ATOM 1380 C C . GLU A 1 180 ? -11.976 7.068 6.543 1.00 96.50 180 GLU A C 1
ATOM 1382 O O . GLU A 1 180 ? -12.487 7.081 7.660 1.00 96.50 180 GLU A O 1
ATOM 1387 N N . SER A 1 181 ? -12.641 6.615 5.474 1.00 97.44 181 SER A N 1
ATOM 1388 C CA . SER A 1 181 ? -13.981 6.029 5.546 1.00 97.44 181 SER A CA 1
ATOM 1389 C C . SER A 1 181 ? -14.260 5.060 4.391 1.00 97.44 181 SER A C 1
ATOM 1391 O O . SER A 1 181 ? -13.567 5.059 3.366 1.00 97.44 181 SER A O 1
ATOM 1393 N N . ILE A 1 182 ? -15.326 4.263 4.524 1.00 97.56 182 ILE A N 1
ATOM 1394 C CA . ILE A 1 182 ? -15.790 3.336 3.478 1.00 97.56 182 ILE A CA 1
ATOM 1395 C C . ILE A 1 182 ? -16.221 4.102 2.217 1.00 97.56 182 ILE A C 1
ATOM 1397 O O . ILE A 1 182 ? -15.965 3.661 1.094 1.00 97.56 182 ILE A O 1
ATOM 1401 N N . GLU A 1 183 ? -16.850 5.264 2.377 1.00 96.69 183 GLU A N 1
ATOM 1402 C CA . GLU A 1 183 ? -17.297 6.126 1.281 1.00 96.69 183 GLU A CA 1
ATOM 1403 C C . GLU A 1 183 ? -16.100 6.660 0.493 1.00 96.69 183 GLU A C 1
ATOM 1405 O O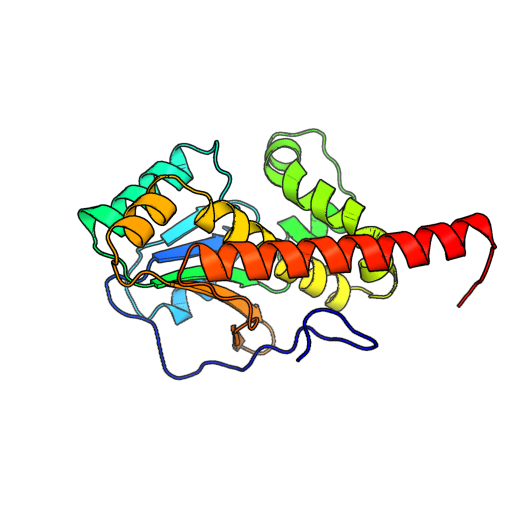 . GLU A 1 183 ? -16.070 6.546 -0.736 1.00 96.69 183 GLU A O 1
ATOM 1410 N N . GLN A 1 184 ? -15.081 7.177 1.192 1.00 95.50 184 GLN A N 1
ATOM 1411 C CA . GLN A 1 184 ? -13.843 7.633 0.561 1.00 95.50 184 GLN A CA 1
ATOM 1412 C C . GLN A 1 184 ? -13.118 6.478 -0.137 1.00 95.50 184 GLN A C 1
ATOM 1414 O O . GLN A 1 184 ? -12.685 6.637 -1.278 1.00 95.50 184 GLN A O 1
ATOM 1419 N N . LEU A 1 185 ? -13.042 5.298 0.490 1.00 96.31 185 LEU A N 1
ATOM 1420 C CA . LEU A 1 185 ? -12.460 4.097 -0.114 1.00 96.31 185 LEU A CA 1
ATOM 1421 C C . LEU A 1 185 ? -13.151 3.739 -1.437 1.00 96.31 185 LEU A C 1
ATOM 1423 O O . LEU A 1 185 ? -12.488 3.505 -2.449 1.00 96.31 185 LEU A O 1
ATOM 1427 N N . ASN A 1 186 ? -14.485 3.722 -1.451 1.00 95.25 186 ASN A N 1
ATOM 1428 C CA . ASN A 1 186 ? -15.266 3.425 -2.650 1.00 95.25 186 ASN A CA 1
ATOM 1429 C C . ASN A 1 186 ? -15.061 4.481 -3.744 1.00 95.25 186 ASN A C 1
ATOM 1431 O O . ASN A 1 186 ? -14.888 4.129 -4.913 1.00 95.25 186 ASN A O 1
ATOM 1435 N N . LEU A 1 187 ? -15.017 5.765 -3.377 1.00 91.75 187 LEU A N 1
ATOM 1436 C CA . LEU A 1 187 ? -14.722 6.852 -4.309 1.00 91.75 187 LEU A CA 1
ATOM 1437 C C . LEU A 1 187 ? -13.327 6.692 -4.931 1.00 91.75 187 LEU A C 1
ATOM 1439 O O . LEU A 1 187 ? -13.192 6.708 -6.157 1.00 91.75 187 LEU A O 1
ATOM 1443 N N . ARG A 1 188 ? -12.296 6.485 -4.103 1.00 90.94 188 ARG A N 1
ATOM 1444 C CA . ARG A 1 188 ? -10.913 6.288 -4.559 1.00 90.94 188 ARG A CA 1
ATOM 1445 C C . ARG A 1 188 ? -10.782 5.045 -5.439 1.00 90.94 188 ARG A C 1
ATOM 1447 O O . ARG A 1 188 ? -10.150 5.127 -6.490 1.00 90.94 188 ARG A O 1
ATOM 1454 N N . ARG A 1 189 ? -11.451 3.935 -5.100 1.00 91.94 189 ARG A N 1
ATOM 1455 C CA . ARG A 1 189 ? -11.501 2.718 -5.933 1.00 91.94 189 ARG A CA 1
ATOM 1456 C C . ARG A 1 189 ? -12.118 2.975 -7.304 1.00 91.94 189 ARG A C 1
ATOM 1458 O O . ARG A 1 189 ? -11.588 2.498 -8.306 1.00 91.94 189 ARG A O 1
ATOM 1465 N N . ASN A 1 190 ? -13.211 3.733 -7.364 1.00 87.88 190 ASN A N 1
ATOM 1466 C CA . ASN A 1 190 ? -13.865 4.078 -8.626 1.00 87.88 190 ASN A CA 1
ATOM 1467 C C . ASN A 1 190 ? -12.969 4.955 -9.507 1.00 87.88 190 ASN A C 1
ATOM 1469 O O . ASN A 1 190 ? -12.868 4.702 -10.705 1.00 87.88 190 ASN A O 1
ATOM 1473 N N . ILE A 1 191 ? -12.290 5.947 -8.922 1.00 84.12 191 ILE A N 1
ATOM 1474 C CA . ILE A 1 191 ? -11.323 6.794 -9.638 1.00 84.12 191 ILE A CA 1
ATOM 1475 C C . ILE A 1 191 ? -10.163 5.942 -10.161 1.00 84.12 191 ILE A C 1
ATOM 1477 O O . ILE A 1 191 ? -9.838 6.014 -11.345 1.00 84.12 191 ILE A O 1
ATOM 1481 N N . PHE A 1 192 ? -9.585 5.102 -9.299 1.00 83.62 192 PHE A N 1
ATOM 1482 C CA . PHE A 1 192 ? -8.490 4.204 -9.657 1.00 83.62 192 PHE A CA 1
ATOM 1483 C C . PHE A 1 192 ? -8.896 3.257 -10.794 1.00 83.62 192 PHE A C 1
ATOM 1485 O O . PHE A 1 192 ? -8.167 3.122 -11.766 1.00 83.62 192 PHE A O 1
ATOM 1492 N N . SER A 1 193 ? -10.100 2.677 -10.742 1.00 79.88 193 SER A N 1
ATOM 1493 C CA . SER A 1 193 ? -10.594 1.743 -11.767 1.00 79.88 193 SER A CA 1
ATOM 1494 C C . SER A 1 193 ? -10.926 2.427 -13.098 1.00 79.88 193 SER A C 1
ATOM 1496 O O . SER A 1 193 ? -10.509 1.948 -14.147 1.00 79.88 193 SER A O 1
ATOM 1498 N N . ARG A 1 194 ? -11.628 3.571 -13.085 1.00 71.00 194 ARG A N 1
ATOM 1499 C CA . ARG A 1 194 ? -12.007 4.283 -14.323 1.00 71.00 194 ARG A CA 1
ATOM 1500 C C . ARG A 1 194 ? -10.798 4.753 -15.116 1.00 71.00 194 ARG A C 1
ATOM 1502 O O . ARG A 1 194 ? -10.789 4.636 -16.336 1.00 71.00 194 ARG A O 1
ATOM 1509 N N . LYS A 1 195 ? -9.770 5.250 -14.431 1.00 63.28 195 LYS A N 1
ATOM 1510 C CA . LYS A 1 195 ? -8.550 5.716 -15.095 1.00 63.28 195 LYS A CA 1
ATOM 1511 C C . LYS A 1 195 ? -7.726 4.569 -15.682 1.00 63.28 195 LYS A C 1
ATOM 1513 O O . LYS A 1 195 ? -7.137 4.738 -16.746 1.00 63.28 195 LYS A O 1
ATOM 1518 N N . LEU A 1 196 ? -7.762 3.386 -15.057 1.00 60.94 196 LEU A N 1
ATOM 1519 C CA . LEU A 1 196 ? -7.221 2.161 -15.658 1.00 60.94 196 LEU A CA 1
ATOM 1520 C C . LEU A 1 196 ? -7.963 1.798 -16.950 1.00 60.94 196 LEU A C 1
ATOM 1522 O O . LEU A 1 196 ? -7.336 1.405 -17.930 1.00 60.94 196 LEU A O 1
ATOM 1526 N N . ASP A 1 197 ? -9.285 1.952 -16.977 1.00 62.47 197 ASP A N 1
ATOM 1527 C CA . ASP A 1 197 ? -10.086 1.651 -18.166 1.00 62.47 197 ASP A CA 1
ATOM 1528 C C . ASP A 1 197 ? -9.924 2.693 -19.286 1.00 62.47 197 ASP A C 1
ATOM 1530 O O . ASP A 1 197 ? -9.940 2.335 -20.463 1.00 62.47 197 ASP A O 1
ATOM 1534 N N . GLU A 1 198 ? -9.719 3.970 -18.957 1.00 59.72 198 GLU A N 1
ATOM 1535 C CA . GLU A 1 198 ? -9.400 5.017 -19.939 1.00 59.72 198 GLU A CA 1
ATOM 1536 C C . GLU A 1 198 ? -8.030 4.798 -20.594 1.00 59.72 198 GLU A C 1
ATOM 1538 O O . GLU A 1 198 ? -7.931 4.871 -21.821 1.00 59.72 198 GLU A O 1
ATOM 1543 N N . ALA A 1 199 ? -7.005 4.443 -19.809 1.00 57.25 199 ALA A N 1
ATOM 1544 C CA . ALA A 1 199 ? -5.692 4.065 -20.338 1.00 57.25 199 ALA A CA 1
ATOM 1545 C C . ALA A 1 199 ? -5.795 2.860 -21.293 1.00 57.25 199 ALA A C 1
ATOM 1547 O O . ALA A 1 199 ? -5.261 2.891 -22.399 1.00 57.25 199 ALA A O 1
ATOM 1548 N N . ARG A 1 200 ? -6.591 1.843 -20.933 1.00 59.72 200 ARG A N 1
ATOM 1549 C CA . ARG A 1 200 ? -6.847 0.673 -21.793 1.00 59.72 200 ARG A CA 1
ATOM 1550 C C . ARG A 1 200 ? -7.556 1.014 -23.094 1.00 59.72 200 ARG A C 1
ATOM 1552 O O . ARG A 1 200 ? -7.247 0.419 -24.121 1.00 59.72 200 ARG A O 1
ATOM 1559 N N . LYS A 1 201 ? -8.534 1.927 -23.069 1.00 57.09 201 LYS A N 1
ATOM 1560 C CA . LYS A 1 201 ? -9.212 2.361 -24.299 1.00 57.09 201 LYS A CA 1
ATOM 1561 C C . LYS A 1 201 ? -8.206 2.997 -25.250 1.00 57.09 201 LYS A C 1
ATOM 1563 O O . LYS A 1 201 ? -8.190 2.637 -26.422 1.00 57.09 201 LYS A O 1
ATOM 1568 N N . LEU A 1 202 ? -7.346 3.882 -24.747 1.00 56.12 202 LEU A N 1
ATOM 1569 C CA . LEU A 1 202 ? -6.293 4.507 -25.551 1.00 56.12 202 LEU A CA 1
ATOM 1570 C C . LEU A 1 202 ? -5.336 3.464 -26.152 1.00 56.12 202 LEU A C 1
ATOM 1572 O O . LEU A 1 202 ? -5.000 3.572 -27.330 1.00 56.12 202 LEU A O 1
ATOM 1576 N N . ASP A 1 203 ? -4.988 2.414 -25.407 1.00 53.41 203 ASP A N 1
ATOM 1577 C CA . ASP A 1 203 ? -4.160 1.311 -25.918 1.00 53.41 203 ASP A CA 1
ATOM 1578 C C . ASP A 1 203 ? -4.837 0.470 -26.975 1.00 53.41 203 ASP A C 1
ATOM 1580 O O . ASP A 1 203 ? -4.235 0.162 -27.998 1.00 53.41 203 ASP A O 1
ATOM 1584 N N . PHE A 1 204 ? -6.094 0.101 -26.742 1.00 50.09 204 PHE A N 1
ATOM 1585 C CA . PHE A 1 204 ? -6.882 -0.656 -27.700 1.00 50.09 204 PHE A CA 1
ATOM 1586 C C . PHE A 1 204 ? -6.962 0.092 -29.034 1.00 50.09 204 PHE A C 1
ATOM 1588 O O . PHE A 1 204 ? -6.726 -0.497 -30.086 1.00 50.09 204 PHE A O 1
ATOM 1595 N N . PHE A 1 205 ? -7.196 1.409 -28.994 1.00 46.00 205 PHE A N 1
ATOM 1596 C CA . PHE A 1 205 ? -7.187 2.237 -30.197 1.00 46.00 205 PHE A CA 1
ATOM 1597 C C . PHE A 1 205 ? -5.791 2.347 -30.833 1.00 46.00 205 PHE A C 1
ATOM 1599 O O . PHE A 1 205 ? -5.678 2.255 -32.053 1.00 46.00 205 PHE A O 1
ATOM 1606 N N . ARG A 1 206 ? -4.719 2.488 -30.047 1.00 56.56 206 ARG A N 1
ATOM 1607 C CA . ARG A 1 206 ? -3.342 2.538 -30.576 1.00 56.56 206 ARG A CA 1
ATOM 1608 C C . ARG A 1 206 ? -2.926 1.228 -31.252 1.00 56.56 206 ARG A C 1
ATOM 1610 O O . ARG A 1 206 ? -2.397 1.263 -32.358 1.00 56.56 206 ARG A O 1
ATOM 1617 N N . VAL A 1 207 ? -3.208 0.085 -30.627 1.00 51.66 207 VAL A N 1
ATOM 1618 C CA . VAL A 1 207 ? -2.859 -1.251 -31.140 1.00 51.66 207 VAL A CA 1
ATOM 1619 C C . VAL A 1 207 ? -3.712 -1.629 -32.351 1.00 51.66 207 VAL A C 1
ATOM 1621 O O . VAL A 1 207 ? -3.186 -2.176 -33.315 1.00 51.66 207 VAL A O 1
ATOM 1624 N N . GLN A 1 208 ? -5.013 -1.324 -32.336 1.00 37.66 208 GLN A N 1
ATOM 1625 C CA . GLN A 1 208 ? -5.912 -1.683 -33.436 1.00 37.66 208 GLN A CA 1
ATOM 1626 C C . GLN A 1 208 ? -5.778 -0.759 -34.658 1.00 37.66 208 GLN A C 1
ATOM 1628 O O . GLN A 1 208 ? -6.002 -1.218 -35.776 1.00 37.66 208 GLN A O 1
ATOM 1633 N N . TYR A 1 209 ? -5.420 0.517 -34.469 1.00 45.16 209 TYR A N 1
ATOM 1634 C CA . TYR A 1 209 ? -5.394 1.514 -35.552 1.00 45.16 209 TYR A CA 1
ATOM 1635 C C . TYR A 1 209 ? -4.002 2.084 -35.871 1.00 45.16 209 TYR A C 1
ATOM 1637 O O . TYR A 1 209 ? -3.893 2.967 -36.715 1.00 45.16 209 TYR A O 1
ATOM 1645 N N . GLY A 1 210 ? -2.933 1.570 -35.254 1.00 40.38 210 GLY A N 1
ATOM 1646 C CA . GLY A 1 210 ? -1.556 1.791 -35.711 1.00 40.38 210 GLY A CA 1
ATOM 1647 C C . GLY A 1 210 ? -1.023 3.222 -35.581 1.00 40.38 210 GLY A C 1
ATOM 1648 O O . GLY A 1 210 ? -0.135 3.605 -36.337 1.00 40.38 210 GLY A O 1
ATOM 1649 N N . PHE A 1 211 ? -1.535 4.023 -34.645 1.00 41.78 211 PHE A N 1
ATOM 1650 C CA . PHE A 1 211 ? -0.986 5.357 -34.386 1.00 41.78 211 PHE A CA 1
ATOM 1651 C C . PHE A 1 211 ? 0.320 5.250 -33.581 1.00 41.78 211 PHE A C 1
ATOM 1653 O O . PHE A 1 211 ? 0.287 4.913 -32.395 1.00 41.78 211 PHE A O 1
ATOM 1660 N N . SER A 1 212 ? 1.463 5.541 -34.212 1.00 42.81 212 SER A N 1
ATOM 1661 C CA . SER A 1 212 ? 2.714 5.835 -33.499 1.00 42.81 212 SER A CA 1
ATOM 1662 C C . SER A 1 212 ? 2.673 7.253 -32.919 1.00 42.81 212 SER A C 1
ATOM 1664 O O . SER A 1 212 ? 1.984 8.114 -33.467 1.00 42.81 212 SER A O 1
ATOM 1666 N N . ALA A 1 213 ? 3.384 7.457 -31.804 1.00 49.91 213 ALA A N 1
ATOM 1667 C CA . ALA A 1 213 ? 3.518 8.744 -31.117 1.00 49.91 213 ALA A CA 1
ATOM 1668 C C . ALA A 1 213 ? 4.034 9.868 -32.030 1.00 49.91 213 ALA A C 1
ATOM 1670 O O . ALA A 1 213 ? 4.847 9.562 -32.934 1.00 49.91 213 ALA A O 1
#

Secondary structure (DSSP, 8-state):
--SS-SS----PEE--S----TT-EEEEETT-SSGGGGG-S---EEEETT----TT-HHHHHHHHIIIIIS--SEEEEEEETT-HHHHHHHTT---SSHHHHHHHHHHHHHHHTHHHHHT--HHHHHHHHHHHHHHHHHHHHHTSHHHHHHHHTT---EEEEEEEETTTTEEEE-S--B-SHHHHHHHHHHHHHHHHHHHHHHHHHHHHT---

pLDDT: mean 80.79, std 18.74, range [30.14, 98.12]

Radius of gyration: 17.12 Å; chains: 1; bounding box: 36×37×56 Å